Protein AF-A0A7C4TZC7-F1 (afdb_monomer_lite)

Secondary structure (DSSP, 8-state):
-HHHHHHHHHS--TTPPEEEE--SGGGGSHHHHHHHHHHHHHHTEEEEE-TTT---S---SEEEEEE--SSSSTT-----HHHHHHHHHHHHHHHHTTPEEEEEE-STTHHHHHHHHHHHHHHSSPPPSSSSSBTHHHHHHHHTS-SSEEHHHHHHHHTTSEEE-TTS-EEEHHHHHHHS-SSEE-SHHHHHHHHHHHHT--

Sequence (202 aa):
LGEAEKFFANINREDLTLVWETRGPEWEKPQVMEKLRQVLSRLNVVQVTDPFRILPAYTSRIVYFRLHGLGKELYYYQYTDEELRRLGEIAKSFEAEGKTVYVLFNNLSMFEDGLRFIQYLSSGKFPKITGAAGLEPVKSVIAKTRYPAPKSMLIKKVGWRLVEIEDGRQVRLAELLAELPSKTYKNAEELLNALKNAKKLD

Foldseek 3Di:
DVVVLVVLVPDDQPPDAAEDEDDDVVCVDPVNLCVCLVSCVVSRHWYEEAVVRPDTSDDDLEHEYEAQAPDPDTQLADDDPVRLVVVVVVCVVVVVVNHHYHYAYPHPCRVLNVVQSVCCVVPVDGDQSDVDAFCVNCLVVLQPDDDQAWLVRCCVRQQNDWHQAPVRDIDGNNVLSVQFDGDGDGGSVSVSVRSCVRRVGD

pLDDT: mean 92.04, std 8.97, range [51.66, 98.69]

Structure (mmCIF, N/CA/C/O backbone):
data_AF-A0A7C4TZC7-F1
#
_entry.id   AF-A0A7C4TZC7-F1
#
loop_
_atom_site.group_PDB
_atom_site.id
_atom_site.type_symbol
_atom_site.label_atom_id
_atom_site.label_alt_id
_atom_site.label_comp_id
_atom_site.label_asym_id
_atom_site.label_entity_id
_atom_site.label_seq_id
_atom_site.pdbx_PDB_ins_code
_atom_site.Cartn_x
_atom_site.Cartn_y
_atom_site.Cartn_z
_atom_site.occupancy
_atom_site.B_iso_or_equiv
_atom_site.auth_seq_id
_atom_site.auth_comp_id
_atom_site.auth_asym_id
_atom_site.auth_atom_id
_atom_site.pdbx_PDB_model_num
ATOM 1 N N . LEU A 1 1 ? -23.023 13.183 4.824 1.00 87.81 1 LEU A N 1
ATOM 2 C CA . LEU A 1 1 ? -23.036 12.638 6.204 1.00 87.81 1 LEU A CA 1
ATOM 3 C C . LEU A 1 1 ? -24.440 12.262 6.674 1.00 87.81 1 LEU A C 1
ATOM 5 O O . LEU A 1 1 ? -24.578 11.153 7.153 1.00 87.81 1 LEU A O 1
ATOM 9 N N . GLY A 1 2 ? -25.464 13.113 6.500 1.00 92.75 2 GLY A N 1
ATOM 10 C CA . GLY A 1 2 ? -26.815 12.852 7.033 1.00 92.75 2 GLY A CA 1
ATOM 11 C C . GLY A 1 2 ? -27.415 11.485 6.677 1.00 92.75 2 GLY A C 1
ATOM 12 O O . GLY A 1 2 ? -27.884 10.788 7.565 1.00 92.75 2 GLY A O 1
ATOM 13 N N . GLU A 1 3 ? -27.333 11.052 5.417 1.00 95.69 3 GLU A N 1
ATOM 14 C CA . GLU A 1 3 ? -27.851 9.729 5.021 1.00 95.69 3 GLU A CA 1
ATOM 15 C C . GLU A 1 3 ? -27.052 8.562 5.623 1.00 95.69 3 GLU A C 1
ATOM 17 O O . GLU A 1 3 ? -27.638 7.595 6.097 1.00 95.69 3 GLU A O 1
ATOM 22 N N . ALA A 1 4 ? -25.720 8.674 5.689 1.00 95.31 4 ALA A N 1
ATOM 23 C CA . ALA A 1 4 ? -24.876 7.662 6.328 1.00 95.31 4 ALA A CA 1
ATOM 24 C C . ALA A 1 4 ? -25.151 7.568 7.838 1.00 95.31 4 ALA A C 1
ATOM 26 O O . ALA A 1 4 ? -25.235 6.478 8.389 1.00 95.31 4 ALA A O 1
ATOM 27 N N . GLU A 1 5 ? -25.342 8.709 8.501 1.00 96.50 5 GLU A N 1
ATOM 28 C CA . GLU A 1 5 ? -25.700 8.770 9.918 1.00 96.50 5 GLU A CA 1
ATOM 29 C C . GLU A 1 5 ? -27.050 8.096 10.190 1.00 96.50 5 GLU A C 1
ATOM 31 O O . GLU A 1 5 ? -27.136 7.250 11.077 1.00 96.50 5 GLU A O 1
ATOM 36 N N . LYS A 1 6 ? -28.082 8.414 9.395 1.00 97.56 6 LYS A N 1
ATOM 37 C CA . LYS A 1 6 ? -29.388 7.745 9.481 1.00 97.56 6 LYS A CA 1
ATOM 38 C C . LYS A 1 6 ? -29.253 6.241 9.264 1.00 97.56 6 LYS A C 1
ATOM 40 O O . LYS A 1 6 ? -29.851 5.475 10.008 1.00 97.56 6 LYS A O 1
ATOM 45 N N . PHE A 1 7 ? -28.474 5.813 8.274 1.00 97.38 7 PHE A N 1
ATOM 46 C CA . PHE A 1 7 ? -28.241 4.396 8.015 1.00 97.38 7 PHE A CA 1
ATOM 47 C C . PHE A 1 7 ? -27.613 3.705 9.234 1.00 97.38 7 PHE A C 1
ATOM 49 O O . PHE A 1 7 ? -28.211 2.791 9.794 1.00 97.38 7 PHE A O 1
ATOM 56 N N . PHE A 1 8 ? -26.464 4.189 9.710 1.00 96.94 8 PHE A N 1
ATOM 57 C CA . PHE A 1 8 ? -25.744 3.572 10.828 1.00 96.94 8 PHE A CA 1
ATOM 58 C C . PHE A 1 8 ? -26.513 3.611 12.154 1.00 96.94 8 PHE A C 1
ATOM 60 O O . PHE A 1 8 ? -26.310 2.735 12.990 1.00 96.94 8 PHE A O 1
ATOM 67 N N . ALA A 1 9 ? -27.396 4.593 12.349 1.00 95.56 9 ALA A N 1
ATOM 68 C CA . ALA A 1 9 ? -28.245 4.674 13.534 1.00 95.56 9 ALA A CA 1
ATOM 69 C C . ALA A 1 9 ? -29.399 3.655 13.541 1.00 95.56 9 ALA A C 1
ATOM 71 O O . ALA A 1 9 ? -29.884 3.319 14.616 1.00 95.56 9 ALA A O 1
ATOM 72 N N . ASN A 1 10 ? -29.849 3.187 12.371 1.00 96.50 10 ASN A N 1
ATOM 73 C CA . ASN A 1 10 ? -31.065 2.373 12.247 1.00 96.50 10 ASN A CA 1
ATOM 74 C C . ASN A 1 10 ? -30.811 0.903 11.894 1.00 96.50 10 ASN A C 1
ATOM 76 O O . ASN A 1 10 ? -31.727 0.090 11.998 1.00 96.50 10 ASN A O 1
ATOM 80 N N . ILE A 1 11 ? -29.606 0.539 11.451 1.00 96.44 11 ILE A N 1
ATOM 81 C CA . ILE A 1 11 ? -29.309 -0.861 11.135 1.00 96.44 11 ILE A CA 1
ATOM 82 C C . ILE A 1 11 ? -29.19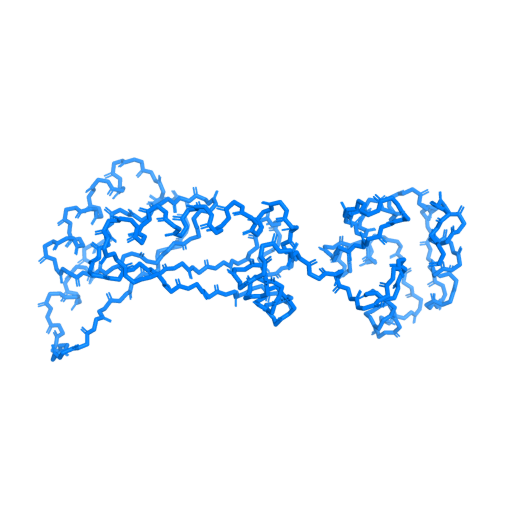0 -1.711 12.404 1.00 96.44 11 ILE A C 1
ATOM 84 O O . ILE A 1 11 ? -28.525 -1.328 13.367 1.00 96.44 11 ILE A O 1
ATOM 88 N N . ASN A 1 12 ? -29.777 -2.911 12.378 1.00 93.81 12 ASN A N 1
ATOM 89 C CA . ASN A 1 12 ? -29.433 -3.943 13.348 1.00 93.81 12 ASN A CA 1
ATOM 90 C C . ASN A 1 12 ? -28.050 -4.494 12.988 1.00 93.81 12 ASN A C 1
ATOM 92 O O . ASN A 1 12 ? -27.881 -5.110 11.936 1.00 93.81 12 ASN A O 1
ATOM 96 N N . ARG A 1 13 ? -27.063 -4.228 13.842 1.00 91.56 13 ARG A N 1
ATOM 97 C CA . ARG A 1 13 ? -25.680 -4.677 13.647 1.00 91.56 13 ARG A CA 1
ATOM 98 C C . ARG A 1 13 ? -25.277 -5.838 14.548 1.00 91.56 13 ARG A C 1
ATOM 100 O O . ARG A 1 13 ? -24.152 -6.297 14.405 1.00 91.56 13 ARG A O 1
ATOM 107 N N . GLU A 1 14 ? -26.156 -6.278 15.451 1.00 92.00 14 GLU A N 1
ATOM 108 C CA . GLU A 1 14 ? -25.851 -7.313 16.450 1.00 92.00 14 GLU A CA 1
ATOM 109 C C . GLU A 1 14 ? -24.467 -7.058 17.089 1.00 92.00 14 GLU A C 1
ATOM 111 O O . GLU A 1 14 ? -24.210 -5.946 17.560 1.00 92.00 14 GLU A O 1
ATOM 116 N N . ASP A 1 15 ? -23.560 -8.035 17.022 1.00 90.69 15 ASP A N 1
ATOM 117 C CA . ASP A 1 15 ? -22.192 -7.946 17.546 1.00 90.69 15 ASP A CA 1
ATOM 118 C C . ASP A 1 15 ? -21.144 -7.541 16.486 1.00 90.69 15 ASP A C 1
ATOM 120 O O . ASP A 1 15 ? -19.933 -7.587 16.727 1.00 90.69 15 ASP A O 1
ATOM 124 N N . LEU A 1 16 ? -21.576 -7.127 15.290 1.00 94.31 16 LEU A N 1
ATOM 125 C CA . LEU A 1 16 ? -20.673 -6.724 14.215 1.00 94.31 16 LEU A CA 1
ATOM 126 C C . LEU A 1 16 ? -20.036 -5.360 14.502 1.00 94.31 16 LEU A C 1
ATOM 128 O O . LEU A 1 16 ? -20.700 -4.359 14.787 1.00 94.31 16 LEU A O 1
ATOM 132 N N . THR A 1 17 ? -18.717 -5.289 14.310 1.00 94.88 17 THR A N 1
ATOM 133 C CA . THR A 1 17 ? -18.013 -4.005 14.254 1.00 94.88 17 THR A CA 1
ATOM 134 C C . THR A 1 17 ? -18.179 -3.390 12.872 1.00 94.88 17 THR A C 1
ATOM 136 O O . THR A 1 17 ? -17.766 -3.961 11.865 1.00 94.88 17 THR A O 1
ATOM 139 N N . LEU A 1 18 ? -18.762 -2.195 12.829 1.00 97.00 18 LEU A N 1
ATOM 140 C CA . LEU A 1 18 ? -18.957 -1.455 11.590 1.00 97.00 18 LEU A CA 1
ATOM 141 C C . LEU A 1 18 ? -17.726 -0.614 11.273 1.00 97.00 18 LEU A C 1
ATOM 143 O O . LEU A 1 18 ? -17.206 0.101 12.132 1.00 97.00 18 LEU A O 1
ATOM 147 N N . VAL A 1 19 ? -17.307 -0.671 10.014 1.00 97.31 19 VAL A N 1
ATOM 148 C CA . VAL A 1 19 ? -16.225 0.138 9.457 1.00 97.31 19 VAL A CA 1
ATOM 149 C C . VAL A 1 19 ? -16.762 0.912 8.249 1.00 97.31 19 VAL A C 1
ATOM 151 O O . VAL A 1 19 ? -17.585 0.388 7.497 1.00 97.31 19 VAL A O 1
ATOM 154 N N . TRP A 1 20 ? -16.323 2.153 8.042 1.00 97.94 20 TRP A N 1
ATOM 155 C CA . TRP A 1 20 ? -16.759 2.970 6.907 1.00 97.94 20 TRP A CA 1
ATOM 156 C C . TRP A 1 20 ? -15.608 3.740 6.263 1.00 97.94 20 TRP A C 1
ATOM 158 O O . TRP A 1 20 ? -14.897 4.492 6.927 1.00 97.94 20 TRP A O 1
ATOM 168 N N . GLU A 1 21 ? -15.447 3.568 4.951 1.00 97.38 21 GLU A N 1
ATOM 169 C CA . GLU A 1 21 ? -14.468 4.289 4.139 1.00 97.38 21 GLU A CA 1
ATOM 170 C C . GLU A 1 21 ? -15.138 5.454 3.400 1.00 97.38 21 GLU A C 1
ATOM 172 O O . GLU A 1 21 ? -16.012 5.249 2.554 1.00 97.38 21 GLU A O 1
ATOM 177 N N . THR A 1 22 ? -14.710 6.683 3.687 1.00 95.19 22 THR A N 1
ATOM 178 C CA . THR A 1 22 ? -15.120 7.875 2.934 1.00 95.19 22 THR A CA 1
ATOM 179 C C . THR A 1 22 ? -14.179 8.120 1.749 1.00 95.19 22 THR A C 1
ATOM 181 O O . THR A 1 22 ? -12.996 7.783 1.791 1.00 95.19 22 THR A O 1
ATOM 184 N N . ARG A 1 23 ? -14.693 8.691 0.649 1.00 91.25 23 ARG A N 1
ATOM 185 C CA . ARG A 1 23 ? -13.921 8.933 -0.584 1.00 91.25 23 ARG A CA 1
ATOM 186 C C . ARG A 1 23 ? -14.088 10.360 -1.085 1.00 91.25 23 ARG A C 1
ATOM 188 O O . ARG A 1 23 ? -15.211 10.822 -1.273 1.00 91.25 23 ARG A O 1
ATOM 195 N N . GLY A 1 24 ? -12.962 11.012 -1.366 1.00 90.44 24 GLY A N 1
ATOM 196 C CA . GLY A 1 24 ? -12.891 12.348 -1.959 1.00 90.44 24 GLY A CA 1
ATOM 197 C C . GLY A 1 24 ? -12.412 13.426 -0.976 1.00 90.44 24 GLY A C 1
ATOM 198 O O . GLY A 1 24 ? -12.622 13.292 0.230 1.00 90.44 24 GLY A O 1
ATOM 199 N N . PRO A 1 25 ? -11.799 14.511 -1.487 1.00 91.81 25 PRO A N 1
ATOM 200 C CA . PRO A 1 25 ? -11.111 15.523 -0.674 1.00 91.81 25 PRO A CA 1
ATOM 201 C C . PRO A 1 25 ? -12.044 16.294 0.268 1.00 91.81 25 PRO A C 1
ATOM 203 O O . PRO A 1 25 ? -11.615 16.792 1.303 1.00 91.81 25 PRO A O 1
ATOM 206 N N . GLU A 1 26 ? -13.340 16.358 -0.045 1.00 94.94 26 GLU A N 1
ATOM 207 C CA . GLU A 1 26 ? -14.344 16.994 0.812 1.00 94.94 26 GLU A CA 1
ATOM 208 C C . GLU A 1 26 ? -14.435 16.351 2.203 1.00 94.94 26 GLU A C 1
ATOM 210 O O . GLU A 1 26 ? -14.715 17.043 3.179 1.00 94.94 26 GLU A O 1
ATOM 215 N N . TRP A 1 27 ? -14.151 15.051 2.313 1.00 95.00 27 TRP A N 1
ATOM 216 C CA . TRP A 1 27 ? -14.160 14.334 3.590 1.00 95.00 27 TRP A CA 1
ATOM 217 C C . TRP A 1 27 ? -12.906 14.566 4.431 1.00 95.00 27 TRP A C 1
ATOM 219 O O . TRP A 1 27 ? -12.938 14.318 5.631 1.00 95.00 27 TRP A O 1
ATOM 229 N N . GLU A 1 28 ? -11.828 15.049 3.815 1.00 93.94 28 GLU A N 1
ATOM 230 C CA . GLU A 1 28 ? -10.533 15.292 4.459 1.00 93.94 28 GLU A CA 1
ATOM 231 C C . GLU A 1 28 ? -10.448 16.716 5.047 1.00 93.94 28 GLU A C 1
ATOM 233 O O . GLU A 1 28 ? -9.494 17.055 5.746 1.00 93.94 28 GLU A O 1
ATOM 238 N N . LYS A 1 29 ? -11.462 17.564 4.805 1.00 95.88 29 LYS A N 1
ATOM 239 C CA . LYS A 1 29 ? -11.525 18.928 5.345 1.00 95.88 29 LYS A CA 1
ATOM 240 C C . LYS A 1 29 ? -11.610 18.909 6.882 1.00 95.88 29 LYS A C 1
ATOM 242 O O . LYS A 1 29 ? -12.446 18.175 7.415 1.00 95.88 29 LYS A O 1
ATOM 247 N N . PRO A 1 30 ? -10.858 19.761 7.609 1.00 95.69 30 PRO A N 1
ATOM 248 C CA . PRO A 1 30 ? -10.815 19.738 9.077 1.00 95.69 30 PRO A CA 1
ATOM 249 C C . PRO A 1 30 ? -12.190 19.796 9.758 1.00 95.69 30 PRO A C 1
ATOM 251 O O . PRO A 1 30 ? -12.481 19.001 10.649 1.00 95.69 30 PRO A O 1
ATOM 254 N N . GLN A 1 31 ? -13.080 20.673 9.288 1.00 96.31 31 GLN A N 1
ATOM 255 C CA . GLN A 1 31 ? -14.441 20.804 9.814 1.00 96.31 31 GLN A CA 1
ATOM 256 C C . GLN A 1 31 ? -15.308 19.559 9.569 1.00 96.31 31 GLN A C 1
ATOM 258 O O . GLN A 1 31 ? -16.194 19.244 10.363 1.00 96.31 31 GLN A O 1
ATOM 263 N N . VAL A 1 32 ? -15.057 18.833 8.475 1.00 96.12 32 VAL A N 1
ATOM 264 C CA . VAL A 1 32 ? -15.757 17.580 8.171 1.00 96.12 32 VAL A CA 1
ATOM 265 C C . VAL A 1 32 ? -15.200 16.451 9.029 1.00 96.12 32 VAL A C 1
ATOM 267 O O . VAL A 1 32 ? -15.985 15.675 9.566 1.00 96.12 32 VAL A O 1
ATOM 270 N N . MET A 1 33 ? -13.882 16.404 9.236 1.00 96.50 33 MET A N 1
ATOM 271 C CA . MET A 1 33 ? -13.228 15.441 10.127 1.00 96.50 33 MET A CA 1
ATOM 272 C C . MET A 1 33 ? -13.682 15.584 11.583 1.00 96.50 33 MET A C 1
ATOM 274 O O . MET A 1 33 ? -13.916 14.577 12.246 1.00 96.50 33 MET A O 1
ATOM 278 N N . GLU A 1 34 ? -13.886 16.811 12.066 1.00 97.19 34 GLU A N 1
ATOM 279 C CA . GLU A 1 34 ? -14.460 17.051 13.394 1.00 97.19 34 GLU A CA 1
ATOM 280 C C . GLU A 1 34 ? -15.883 16.485 13.498 1.00 97.19 34 GLU A C 1
ATOM 282 O O . GLU A 1 34 ? -16.211 15.732 14.416 1.00 97.19 34 GLU A O 1
ATOM 287 N N . LYS A 1 35 ? -16.720 16.766 12.494 1.00 97.19 35 LYS A N 1
ATOM 288 C CA . LYS A 1 35 ? -18.087 16.239 12.450 1.00 97.19 35 LYS A CA 1
ATOM 289 C C . LYS A 1 35 ? -18.112 14.711 12.339 1.00 97.19 35 LYS A C 1
ATOM 291 O O . LYS A 1 35 ? -18.941 14.066 12.978 1.00 97.19 35 LYS A O 1
ATOM 296 N N . LEU A 1 36 ? -17.202 14.127 11.555 1.00 97.75 36 LEU A N 1
ATOM 297 C CA . LEU A 1 36 ? -17.018 12.679 11.471 1.00 97.75 36 LEU A CA 1
ATOM 298 C C . LEU A 1 36 ? -16.639 12.105 12.834 1.00 97.75 36 LEU A C 1
ATOM 300 O O . LEU A 1 36 ? -17.287 11.159 13.264 1.00 97.75 36 LEU A O 1
ATOM 304 N N . ARG A 1 37 ? -15.673 12.692 13.550 1.00 98.06 37 ARG A N 1
ATOM 305 C CA . ARG A 1 37 ? -15.290 12.233 14.895 1.00 98.06 37 ARG A CA 1
ATOM 306 C C . ARG A 1 37 ? -16.500 12.171 15.823 1.00 98.06 37 ARG A C 1
ATOM 308 O O . ARG A 1 37 ? -16.714 11.151 16.472 1.00 98.06 37 ARG A O 1
ATOM 315 N N . GLN A 1 38 ? -17.317 13.222 15.852 1.00 97.94 38 GLN A N 1
ATOM 316 C CA . GLN A 1 38 ? -18.504 13.295 16.713 1.00 97.94 38 GLN A CA 1
ATOM 317 C C . GLN A 1 38 ? -19.565 12.245 16.350 1.00 97.94 38 GLN A C 1
ATOM 319 O O . GLN A 1 38 ? -20.068 11.536 17.220 1.00 97.94 38 GLN A O 1
ATOM 324 N N . VAL A 1 39 ? -19.903 12.116 15.064 1.00 97.88 39 VAL A N 1
ATOM 325 C CA . VAL A 1 39 ? -20.941 11.176 14.609 1.00 97.88 39 VAL A CA 1
ATOM 326 C C . VAL A 1 39 ? -20.476 9.724 14.726 1.00 97.88 39 VAL A C 1
ATOM 328 O O . VAL A 1 39 ? -21.198 8.886 15.265 1.00 97.88 39 VAL A O 1
ATOM 331 N N . LEU A 1 40 ? -19.268 9.422 14.254 1.00 98.12 40 LEU A N 1
ATOM 332 C CA . LEU A 1 40 ? -18.731 8.065 14.218 1.00 98.12 40 LEU A CA 1
ATOM 333 C C . LEU A 1 40 ? -18.428 7.520 15.616 1.00 98.12 40 LEU A C 1
ATOM 335 O O . LEU A 1 40 ? -18.678 6.341 15.858 1.00 98.12 40 LEU A O 1
ATOM 339 N N . SER A 1 41 ? -17.978 8.367 16.549 1.00 97.62 41 SER A N 1
ATOM 340 C CA . SER A 1 41 ? -17.790 7.959 17.948 1.00 97.62 41 SER A CA 1
ATOM 341 C C . SER A 1 41 ? -19.105 7.619 18.638 1.00 97.62 41 SER A C 1
ATOM 343 O O . SER A 1 41 ? -19.214 6.556 19.245 1.00 97.62 41 SER A O 1
ATOM 345 N N . ARG A 1 42 ? -20.134 8.462 18.481 1.00 97.31 42 ARG A N 1
ATOM 346 C CA . ARG A 1 42 ? -21.469 8.214 19.042 1.00 97.31 42 ARG A CA 1
ATOM 347 C C . ARG A 1 42 ? -22.103 6.938 18.493 1.00 97.31 42 ARG A C 1
ATOM 349 O O . ARG A 1 42 ? -22.762 6.219 19.235 1.00 97.31 42 ARG A O 1
ATOM 356 N N . LEU A 1 43 ? -21.919 6.662 17.203 1.00 96.81 43 LEU A N 1
ATOM 357 C CA . LEU A 1 43 ? -22.469 5.467 16.559 1.00 96.81 43 LEU A CA 1
ATOM 358 C C . LEU A 1 43 ? -21.554 4.238 16.691 1.00 96.81 43 LEU A C 1
ATOM 360 O O . LEU A 1 43 ? -21.964 3.129 16.347 1.00 96.81 43 LEU A O 1
ATOM 364 N N . ASN A 1 44 ? -20.338 4.402 17.222 1.00 96.69 44 ASN A N 1
ATOM 365 C CA . ASN A 1 44 ? -19.293 3.379 17.263 1.00 96.69 44 ASN A CA 1
ATOM 366 C C . ASN A 1 44 ? -19.065 2.742 15.874 1.00 96.69 44 ASN A C 1
ATOM 368 O O . ASN A 1 44 ? -19.243 1.537 15.689 1.00 96.69 44 ASN A O 1
ATOM 372 N N . VAL A 1 45 ? -18.745 3.574 14.879 1.00 98.06 45 VAL A N 1
ATOM 373 C CA . VAL A 1 45 ? -18.433 3.167 13.497 1.00 98.06 45 VAL A CA 1
ATOM 374 C C . VAL A 1 45 ? -16.999 3.573 13.189 1.00 98.06 45 VAL A C 1
ATOM 376 O O . VAL A 1 45 ? -16.690 4.756 13.128 1.00 98.06 45 VAL A O 1
ATOM 379 N N . VAL A 1 46 ? -16.106 2.611 12.989 1.00 98.19 46 VAL A N 1
ATOM 380 C CA . VAL A 1 46 ? -14.679 2.882 12.759 1.00 98.19 46 VAL A CA 1
ATOM 381 C C . VAL A 1 46 ? -14.475 3.510 11.384 1.00 98.19 46 VAL A C 1
ATOM 383 O O . VAL A 1 46 ? -14.979 2.998 10.384 1.00 98.19 46 VAL A O 1
ATOM 386 N N . GLN A 1 47 ? -13.713 4.601 11.302 1.00 98.31 47 GLN A N 1
ATOM 387 C CA . GLN A 1 47 ? -13.348 5.154 10.000 1.00 98.31 47 GLN A CA 1
ATOM 388 C C . GLN A 1 47 ? -12.211 4.335 9.385 1.00 98.31 47 GLN A C 1
ATOM 390 O O . GLN A 1 47 ? -11.158 4.165 9.995 1.00 98.31 47 GLN A O 1
ATOM 395 N N . VAL A 1 48 ? -12.418 3.870 8.158 1.00 98.31 48 VAL A N 1
ATOM 396 C CA . VAL A 1 48 ? -11.376 3.261 7.331 1.00 98.31 48 VAL A CA 1
ATOM 397 C C . VAL A 1 48 ? -10.639 4.372 6.597 1.00 98.31 48 VAL A C 1
ATOM 399 O O . VAL A 1 48 ? -11.272 5.165 5.896 1.00 98.31 48 VAL A O 1
ATOM 402 N N . THR A 1 49 ? -9.316 4.425 6.729 1.00 97.06 49 THR A N 1
ATOM 403 C CA . THR A 1 49 ? -8.486 5.415 6.028 1.00 97.06 49 THR A CA 1
ATOM 404 C C . THR A 1 49 ? -7.220 4.798 5.440 1.00 97.06 49 THR A C 1
ATOM 406 O O . THR A 1 49 ? -6.810 3.695 5.806 1.00 97.06 49 THR A O 1
ATOM 409 N N . ASP A 1 50 ? -6.592 5.526 4.517 1.00 96.25 50 ASP A N 1
ATOM 410 C CA . ASP A 1 50 ? -5.182 5.329 4.190 1.00 96.25 50 ASP A CA 1
ATOM 411 C C . ASP A 1 50 ? -4.352 6.208 5.150 1.00 96.25 50 ASP A C 1
ATOM 413 O O . ASP A 1 50 ? -4.454 7.441 5.072 1.00 96.25 50 ASP A O 1
ATOM 417 N N . PRO A 1 51 ? -3.552 5.620 6.060 1.00 96.69 51 PRO A N 1
ATOM 418 C CA . PRO A 1 51 ? -2.859 6.366 7.110 1.00 96.69 51 PRO A CA 1
ATOM 419 C C . PRO A 1 51 ? -1.758 7.292 6.581 1.00 96.69 51 PRO A C 1
ATOM 421 O O . PRO A 1 51 ? -1.331 8.198 7.295 1.00 96.69 51 PRO A O 1
ATOM 424 N N . PHE A 1 52 ? -1.307 7.113 5.336 1.00 95.62 52 PHE A N 1
ATOM 425 C CA . PHE A 1 52 ? -0.370 8.043 4.704 1.00 95.62 52 PHE A CA 1
ATOM 426 C C . PHE A 1 52 ? -1.041 9.327 4.223 1.00 95.62 52 PHE A C 1
ATOM 428 O O . PHE A 1 52 ? -0.359 10.325 3.995 1.00 95.62 52 PHE A O 1
ATOM 435 N N . ARG A 1 53 ? -2.366 9.299 4.050 1.00 92.62 53 ARG A N 1
ATOM 436 C CA . ARG A 1 53 ? -3.157 10.453 3.622 1.00 92.62 53 ARG A CA 1
ATOM 437 C C . ARG A 1 53 ? -3.787 11.158 4.809 1.00 92.62 53 ARG A C 1
ATOM 439 O O . ARG A 1 53 ? -3.664 12.372 4.931 1.00 92.62 53 ARG A O 1
ATOM 446 N N . ILE A 1 54 ? -4.468 10.399 5.667 1.00 95.12 54 ILE A N 1
ATOM 447 C CA . ILE A 1 54 ? -5.164 10.941 6.830 1.00 95.12 54 ILE A CA 1
ATOM 448 C C . ILE A 1 54 ? -5.369 9.866 7.901 1.00 95.12 54 ILE A C 1
ATOM 450 O O . ILE A 1 54 ? -5.730 8.721 7.613 1.00 95.12 54 ILE A O 1
ATOM 454 N N . LEU A 1 55 ? -5.163 10.242 9.162 1.00 96.62 55 LEU A N 1
ATOM 455 C CA . LEU A 1 55 ? -5.501 9.383 10.294 1.00 96.62 55 LEU A CA 1
ATOM 456 C C . LEU A 1 55 ? -7.025 9.340 10.507 1.00 96.62 55 LEU A C 1
ATOM 458 O O . LEU A 1 55 ? -7.717 10.319 10.213 1.00 96.62 55 LEU A O 1
ATOM 462 N N . PRO A 1 56 ? -7.568 8.223 11.018 1.00 97.38 56 PRO A N 1
ATOM 463 C CA . PRO A 1 56 ? -9.003 8.079 11.232 1.00 97.38 56 PRO A CA 1
ATOM 464 C C . PRO A 1 56 ? -9.526 9.093 12.259 1.00 97.38 56 PRO A C 1
ATOM 466 O O . PRO A 1 56 ? -8.946 9.275 13.328 1.00 97.38 56 PRO A O 1
ATOM 469 N N . ALA A 1 57 ? -10.666 9.719 11.962 1.00 97.38 57 ALA A N 1
ATOM 470 C CA . ALA A 1 57 ? -11.370 10.624 12.869 1.00 97.38 57 ALA A CA 1
ATOM 471 C C . ALA A 1 57 ? -11.833 9.904 14.139 1.00 97.38 57 ALA A C 1
ATOM 473 O O . ALA A 1 57 ? -11.845 10.501 15.214 1.00 97.38 57 ALA A O 1
ATOM 474 N N . TYR A 1 58 ? -12.218 8.632 14.003 1.00 98.00 58 TYR A N 1
ATOM 475 C CA . TYR A 1 58 ? -12.626 7.767 15.100 1.00 98.00 58 TYR A CA 1
ATOM 476 C C . TYR A 1 58 ? -12.175 6.321 14.866 1.00 98.00 58 TYR A C 1
ATOM 478 O O . TYR A 1 58 ? -12.269 5.788 13.758 1.00 98.00 58 TYR A O 1
ATOM 486 N N . THR A 1 59 ? -11.722 5.692 15.948 1.00 97.62 59 THR A N 1
ATOM 487 C CA . THR A 1 59 ? -11.365 4.272 16.044 1.00 97.62 59 THR A CA 1
ATOM 488 C C . THR A 1 59 ? -12.012 3.698 17.299 1.00 97.62 59 THR A C 1
ATOM 490 O O . THR A 1 59 ? -12.245 4.434 18.259 1.00 97.62 59 THR A O 1
ATOM 493 N N . SER A 1 60 ? -12.318 2.402 17.290 1.00 95.25 60 SER A N 1
ATOM 494 C CA . SER A 1 60 ? -12.869 1.698 18.451 1.00 95.25 60 SER A CA 1
ATOM 495 C C . SER A 1 60 ? -11.757 0.872 19.114 1.00 95.25 60 SER A C 1
ATOM 497 O O . SER A 1 60 ? -10.611 1.318 19.183 1.00 95.25 60 SER A O 1
ATOM 499 N N . ARG A 1 61 ? -12.059 -0.356 19.557 1.00 96.44 61 ARG A N 1
ATOM 500 C CA . ARG A 1 61 ? -11.038 -1.362 19.905 1.00 96.44 61 ARG A CA 1
ATOM 501 C C . ARG A 1 61 ? -10.197 -1.775 18.699 1.00 96.44 61 ARG A C 1
ATOM 503 O O . ARG A 1 61 ? -9.128 -2.349 18.876 1.00 96.44 61 ARG A O 1
ATOM 510 N N . ILE A 1 62 ? -10.688 -1.499 17.490 1.00 98.12 62 ILE A N 1
ATOM 511 C CA . ILE A 1 62 ? -9.979 -1.785 16.252 1.00 98.12 62 ILE A CA 1
ATOM 512 C C . ILE A 1 62 ? -9.647 -0.505 15.486 1.00 98.12 62 ILE A C 1
ATOM 514 O O . ILE A 1 62 ? -10.378 0.491 15.532 1.00 98.12 62 ILE A O 1
ATOM 518 N N . VAL A 1 63 ? -8.569 -0.585 14.716 1.00 98.56 63 VAL A N 1
ATOM 519 C CA . VAL A 1 63 ? -8.197 0.364 13.667 1.00 98.56 63 VAL A CA 1
ATOM 520 C C . VAL A 1 63 ? -8.179 -0.394 12.350 1.00 98.56 63 VAL A C 1
ATOM 522 O O . VAL A 1 63 ? -7.702 -1.524 12.308 1.00 98.56 63 VAL A O 1
ATOM 525 N N . TYR A 1 64 ? -8.702 0.202 11.281 1.00 98.69 64 TYR A N 1
ATOM 526 C CA . TYR A 1 64 ? -8.729 -0.438 9.969 1.00 98.69 64 TYR A CA 1
ATOM 527 C C . TYR A 1 64 ? -8.110 0.489 8.926 1.00 98.69 64 TYR A C 1
ATOM 529 O O . TYR A 1 64 ? -8.706 1.492 8.534 1.00 98.69 64 TYR A O 1
ATOM 537 N N . PHE A 1 65 ? -6.927 0.126 8.442 1.00 98.62 65 PHE A N 1
ATOM 538 C CA . PHE A 1 65 ? -6.251 0.811 7.349 1.00 98.62 65 PHE A CA 1
ATOM 539 C C . PHE A 1 65 ? -6.491 0.113 6.021 1.00 98.62 65 PHE A C 1
ATOM 541 O O . PHE A 1 65 ? -6.441 -1.115 5.925 1.00 98.62 65 PHE A O 1
ATOM 548 N N . ARG A 1 66 ? -6.722 0.909 4.977 1.00 98.00 66 ARG A N 1
ATOM 549 C CA . ARG A 1 66 ? -6.931 0.416 3.618 1.00 98.00 66 ARG A CA 1
ATOM 550 C C . ARG A 1 66 ? -6.087 1.220 2.637 1.00 98.00 66 ARG A C 1
ATOM 552 O O . ARG A 1 66 ? -6.350 2.393 2.389 1.00 98.00 66 ARG A O 1
ATOM 559 N N . LEU A 1 67 ? -5.061 0.570 2.103 1.00 97.81 67 LEU A N 1
ATOM 560 C CA . LEU A 1 67 ? -3.990 1.187 1.3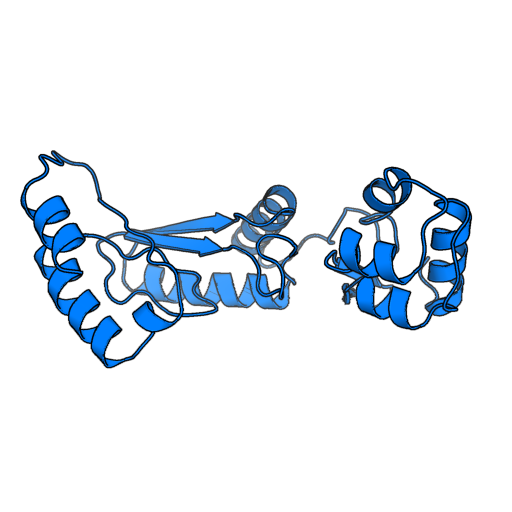32 1.00 97.81 67 LEU A CA 1
ATOM 561 C C . LEU A 1 67 ? -4.229 1.006 -0.163 1.00 97.81 67 LEU A C 1
ATOM 563 O O . LEU A 1 67 ? -4.273 -0.120 -0.650 1.00 97.81 67 LEU A O 1
ATOM 567 N N . HIS A 1 68 ? -4.369 2.102 -0.906 1.00 95.81 68 HIS A N 1
ATOM 568 C CA . HIS A 1 68 ? -4.678 2.053 -2.349 1.00 95.81 68 HIS A CA 1
ATOM 569 C C . HIS A 1 68 ? -3.501 2.468 -3.234 1.00 95.81 68 HIS A C 1
ATOM 571 O O . HIS A 1 68 ? -3.642 2.515 -4.456 1.00 95.81 68 HIS A O 1
ATOM 577 N N . GLY A 1 69 ? -2.349 2.762 -2.632 1.00 95.06 69 GLY A N 1
ATOM 578 C CA . GLY A 1 69 ? -1.197 3.362 -3.293 1.00 95.06 69 GLY A CA 1
ATOM 579 C C . GLY A 1 69 ? -1.155 4.886 -3.172 1.00 95.06 69 GLY A C 1
ATOM 580 O O . GLY A 1 69 ? -2.182 5.544 -3.017 1.00 95.06 69 GLY A O 1
ATOM 581 N N . LEU A 1 70 ? 0.054 5.444 -3.280 1.00 93.25 70 LEU A N 1
ATOM 582 C CA . LEU A 1 70 ? 0.322 6.892 -3.209 1.00 93.25 70 LEU A CA 1
ATOM 583 C C . LEU A 1 70 ? 0.581 7.514 -4.593 1.00 93.25 70 LEU A C 1
ATOM 585 O O . LEU A 1 70 ? 1.003 8.663 -4.711 1.00 93.25 70 LEU A O 1
ATOM 589 N N . GLY A 1 71 ? 0.355 6.737 -5.655 1.00 88.38 71 GLY A N 1
ATOM 590 C CA . GLY A 1 71 ? 0.514 7.169 -7.037 1.00 88.38 71 GLY A CA 1
ATOM 591 C C . GLY A 1 71 ? -0.634 8.058 -7.519 1.00 88.38 71 GLY A C 1
ATOM 592 O O . GLY A 1 71 ? -1.676 8.182 -6.881 1.00 88.38 71 GLY A O 1
ATOM 593 N N . LYS A 1 72 ? -0.454 8.653 -8.705 1.00 85.06 72 LYS A N 1
ATOM 594 C CA . LYS A 1 72 ? -1.511 9.434 -9.373 1.00 85.06 72 LYS A CA 1
ATOM 595 C C . LYS A 1 72 ? -2.708 8.571 -9.777 1.00 85.06 72 LYS A C 1
ATOM 597 O O . LYS A 1 72 ? -3.839 9.044 -9.757 1.00 85.06 72 LYS A O 1
ATOM 602 N N . GLU A 1 73 ? -2.443 7.335 -10.191 1.00 88.38 73 GLU A N 1
ATOM 603 C CA . GLU A 1 73 ? -3.460 6.370 -10.597 1.00 88.38 73 GLU A CA 1
ATOM 604 C C . GLU A 1 73 ? -3.720 5.402 -9.441 1.00 88.38 73 GLU A C 1
ATOM 606 O O . GLU A 1 73 ? -2.789 4.818 -8.882 1.00 88.38 73 GLU A O 1
ATOM 611 N N . LEU A 1 74 ? -4.993 5.264 -9.065 1.00 89.00 74 LEU A N 1
ATOM 612 C CA . LEU A 1 74 ? -5.419 4.419 -7.954 1.00 89.00 74 LEU A CA 1
ATOM 613 C C . LEU A 1 74 ? -4.987 2.969 -8.211 1.00 89.00 74 LEU A C 1
ATOM 615 O O . LEU A 1 74 ? -5.144 2.472 -9.320 1.00 89.00 74 LEU A O 1
ATOM 619 N N . TYR A 1 75 ? -4.463 2.289 -7.193 1.00 93.31 75 TYR A N 1
ATOM 620 C CA . TYR A 1 75 ? -3.970 0.904 -7.227 1.00 93.31 75 TYR A CA 1
ATOM 621 C C . TYR A 1 75 ? -2.637 0.668 -7.947 1.00 93.31 75 TYR A C 1
ATOM 623 O O . TYR A 1 75 ? -1.953 -0.301 -7.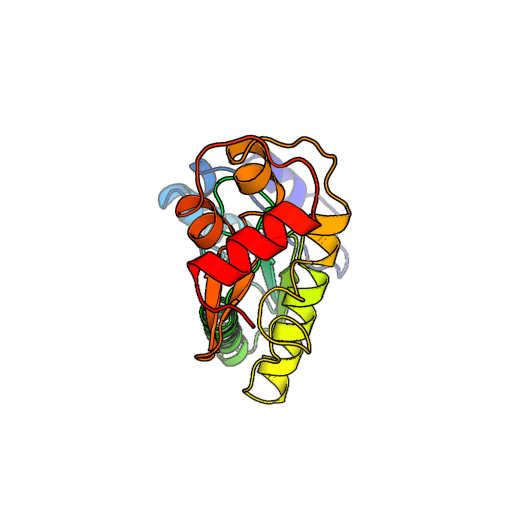616 1.00 93.31 75 TYR A O 1
ATOM 631 N N . TYR A 1 76 ? -2.218 1.529 -8.876 1.00 94.38 76 TYR A N 1
ATOM 632 C CA . TYR A 1 76 ? -0.947 1.396 -9.601 1.00 94.38 76 TYR A CA 1
ATOM 633 C C . TYR A 1 76 ? 0.221 1.865 -8.726 1.00 94.38 76 TYR A C 1
ATOM 635 O O . TYR A 1 76 ? 0.802 2.934 -8.924 1.00 94.38 76 TYR A O 1
ATOM 643 N N . TYR A 1 77 ? 0.539 1.067 -7.708 1.00 95.62 77 TYR A N 1
ATOM 644 C CA . TYR A 1 77 ? 1.567 1.376 -6.725 1.00 95.62 77 TYR A CA 1
ATOM 645 C C . TYR A 1 77 ? 2.166 0.114 -6.107 1.00 95.62 77 TYR A C 1
ATOM 647 O O . TYR A 1 77 ? 1.516 -0.929 -6.030 1.00 95.62 77 TYR A O 1
ATOM 655 N N . GLN A 1 78 ? 3.400 0.236 -5.635 1.00 95.06 78 GLN A N 1
ATOM 656 C CA . GLN A 1 78 ? 4.091 -0.778 -4.843 1.00 95.06 78 GLN A CA 1
ATOM 657 C C . GLN A 1 78 ? 4.826 -0.068 -3.711 1.00 95.06 78 GLN A C 1
ATOM 659 O O . GLN A 1 78 ? 5.582 0.855 -3.996 1.00 95.06 78 GLN A O 1
ATOM 664 N N . TYR A 1 79 ? 4.617 -0.429 -2.456 1.00 96.31 79 TYR A N 1
ATOM 665 C CA . TYR A 1 79 ? 5.200 0.341 -1.353 1.00 96.31 79 TYR A CA 1
ATOM 666 C C . TYR A 1 79 ? 6.712 0.097 -1.209 1.00 96.31 79 TYR A C 1
ATOM 668 O O . TYR A 1 79 ? 7.194 -1.024 -1.391 1.00 96.31 79 TYR A O 1
ATOM 676 N N . THR A 1 80 ? 7.487 1.140 -0.911 1.00 95.56 80 THR A N 1
ATOM 677 C CA . THR A 1 80 ? 8.916 1.009 -0.576 1.00 95.56 80 THR A CA 1
ATOM 678 C C . THR A 1 80 ? 9.086 0.434 0.831 1.00 95.56 80 THR A C 1
ATOM 680 O O . THR A 1 80 ? 8.167 0.464 1.646 1.00 95.56 80 THR A O 1
ATOM 683 N N . ASP A 1 81 ? 10.271 -0.084 1.143 1.00 96.00 81 ASP A N 1
ATOM 684 C CA . ASP A 1 81 ? 10.635 -0.533 2.492 1.00 96.00 81 ASP A CA 1
ATOM 685 C C . ASP A 1 81 ? 10.503 0.601 3.513 1.00 96.00 81 ASP A C 1
ATOM 687 O O . ASP A 1 81 ? 10.089 0.386 4.648 1.00 96.00 81 ASP A O 1
ATOM 691 N N . GLU A 1 82 ? 10.840 1.827 3.116 1.00 96.44 82 GLU A N 1
ATOM 692 C CA . GLU A 1 82 ? 10.693 3.006 3.967 1.00 96.44 82 GLU A CA 1
ATOM 693 C C . GLU A 1 82 ? 9.223 3.318 4.261 1.00 96.44 82 GLU A C 1
ATOM 695 O O . GLU A 1 82 ? 8.854 3.530 5.417 1.00 96.44 82 GLU A O 1
ATOM 700 N N . GLU A 1 83 ? 8.366 3.276 3.240 1.00 97.94 83 GLU A N 1
ATOM 701 C CA . GLU A 1 83 ? 6.926 3.465 3.412 1.00 97.94 83 GLU A CA 1
ATOM 702 C C . GLU A 1 83 ? 6.337 2.361 4.298 1.00 97.94 83 GLU A C 1
ATOM 704 O O . GLU A 1 83 ? 5.631 2.656 5.261 1.00 97.94 83 GLU A O 1
ATOM 709 N N . LEU A 1 84 ? 6.669 1.094 4.038 1.00 98.06 84 LEU A N 1
ATOM 710 C CA . LEU A 1 84 ? 6.205 -0.034 4.850 1.00 98.06 84 LEU A CA 1
ATOM 711 C C . LEU A 1 84 ? 6.706 0.045 6.300 1.00 98.06 84 LEU A C 1
ATOM 713 O O . LEU A 1 84 ? 5.963 -0.290 7.222 1.00 98.06 84 LEU A O 1
ATOM 717 N N . ARG A 1 85 ? 7.932 0.529 6.531 1.00 98.31 85 ARG A N 1
ATOM 718 C CA . ARG A 1 85 ? 8.454 0.781 7.882 1.00 98.31 85 ARG A CA 1
ATOM 719 C C . ARG A 1 85 ? 7.601 1.817 8.604 1.00 98.31 85 ARG A C 1
ATOM 721 O O . ARG A 1 85 ? 7.124 1.548 9.705 1.00 98.31 85 ARG A O 1
ATOM 728 N N . ARG A 1 86 ? 7.342 2.952 7.949 1.00 98.44 86 ARG A N 1
ATOM 729 C CA . ARG A 1 86 ? 6.489 4.023 8.479 1.00 98.44 86 ARG A CA 1
ATOM 730 C C . ARG A 1 86 ? 5.064 3.538 8.754 1.00 98.44 86 ARG A C 1
ATOM 732 O O . ARG A 1 86 ? 4.480 3.909 9.767 1.00 98.44 86 ARG A O 1
ATOM 739 N N . LEU A 1 87 ? 4.503 2.679 7.900 1.00 98.69 87 LEU A N 1
ATOM 740 C CA . LEU A 1 87 ? 3.207 2.040 8.156 1.00 98.69 87 LEU A CA 1
ATOM 741 C C . LEU A 1 87 ? 3.230 1.216 9.449 1.00 98.69 87 LEU A C 1
ATOM 743 O O . LEU A 1 87 ? 2.291 1.290 10.238 1.00 98.69 87 LEU A O 1
ATOM 747 N N . GLY A 1 88 ? 4.307 0.461 9.677 1.00 98.38 88 GLY A N 1
ATOM 748 C CA . GLY A 1 88 ? 4.509 -0.309 10.903 1.00 98.38 88 GLY A CA 1
ATOM 749 C C . GLY A 1 88 ? 4.624 0.575 12.145 1.00 98.38 88 GLY A C 1
ATOM 750 O O . GLY A 1 88 ? 4.061 0.241 13.182 1.00 98.38 88 GLY A O 1
ATOM 751 N N . GLU A 1 89 ? 5.298 1.720 12.046 1.00 98.31 89 GLU A N 1
ATOM 752 C CA . GLU A 1 89 ? 5.379 2.708 13.132 1.00 98.31 89 GLU A CA 1
ATOM 753 C C . GLU A 1 89 ? 4.004 3.302 13.469 1.00 98.31 89 GLU A C 1
ATOM 755 O O . GLU A 1 89 ? 3.639 3.373 14.642 1.00 98.31 89 GLU A O 1
ATOM 760 N N . ILE A 1 90 ? 3.210 3.654 12.450 1.00 98.44 90 ILE A N 1
ATOM 761 C CA . ILE A 1 90 ? 1.831 4.133 12.634 1.00 98.44 90 ILE A CA 1
ATOM 762 C C . ILE A 1 90 ? 0.962 3.041 13.269 1.00 98.44 90 ILE A C 1
ATOM 764 O O . ILE A 1 90 ? 0.201 3.318 14.188 1.00 98.44 90 ILE A O 1
ATOM 768 N N . ALA A 1 91 ? 1.061 1.790 12.811 1.00 98.25 91 ALA A N 1
ATOM 769 C CA . ALA A 1 91 ? 0.311 0.687 13.411 1.00 98.25 91 ALA A CA 1
ATOM 770 C C . ALA A 1 91 ? 0.678 0.506 14.894 1.00 98.25 91 ALA A C 1
ATOM 772 O O . ALA A 1 91 ? -0.209 0.488 15.749 1.00 98.25 91 ALA A O 1
ATOM 773 N N . LYS A 1 92 ? 1.978 0.493 15.213 1.00 98.00 92 LYS A N 1
ATOM 774 C CA . LYS A 1 92 ? 2.481 0.352 16.587 1.00 98.00 92 LYS A CA 1
ATOM 775 C C . LYS A 1 92 ? 1.999 1.454 17.524 1.00 98.00 92 LYS A C 1
ATOM 777 O O . LYS A 1 92 ? 1.774 1.172 18.699 1.00 98.00 92 LYS A O 1
ATOM 782 N N . SER A 1 93 ? 1.813 2.688 17.045 1.00 98.12 93 SER A N 1
ATOM 783 C CA . SER A 1 93 ? 1.284 3.756 17.904 1.00 98.12 93 SER A CA 1
ATOM 784 C C . SER A 1 93 ? -0.143 3.457 18.369 1.00 98.12 93 SER A C 1
ATOM 786 O O . SER A 1 93 ? -0.463 3.697 19.526 1.00 98.12 93 SER A O 1
ATOM 788 N N . PHE A 1 94 ? -0.984 2.874 17.509 1.00 98.38 94 PHE A N 1
ATOM 789 C CA . PHE A 1 94 ? -2.332 2.446 17.897 1.00 98.38 94 PHE A CA 1
ATOM 790 C C . PHE A 1 94 ? -2.328 1.167 18.744 1.00 98.38 94 PHE A C 1
ATOM 792 O O . PHE A 1 94 ? -3.139 1.041 19.660 1.00 98.38 94 PHE A O 1
ATOM 799 N N . GLU A 1 95 ? -1.414 0.231 18.488 1.00 98.00 95 GLU A N 1
ATOM 800 C CA . GLU A 1 95 ? -1.248 -0.959 19.337 1.00 98.00 95 GLU A CA 1
ATOM 801 C C . GLU A 1 95 ? -0.825 -0.584 20.763 1.00 98.00 95 GLU A C 1
ATOM 803 O O . GLU A 1 95 ? -1.329 -1.163 21.724 1.00 98.00 95 GLU A O 1
ATOM 808 N N . ALA A 1 96 ? 0.029 0.434 20.921 1.00 98.19 96 ALA A N 1
ATOM 809 C CA . ALA A 1 96 ? 0.415 0.975 22.225 1.00 98.19 96 ALA A CA 1
ATOM 810 C C . ALA A 1 96 ? -0.770 1.593 22.997 1.00 98.19 96 ALA A C 1
ATOM 812 O O . ALA A 1 96 ? -0.747 1.634 24.225 1.00 98.19 96 ALA A O 1
ATOM 813 N N . GLU A 1 97 ? -1.830 2.015 22.299 1.00 97.62 97 GLU A N 1
ATOM 814 C CA . GLU A 1 97 ? -3.110 2.435 22.891 1.00 97.62 97 GLU A CA 1
ATOM 815 C C . GLU A 1 97 ? -4.036 1.245 23.232 1.00 97.62 97 GLU A C 1
ATOM 817 O O . GLU A 1 97 ? -5.181 1.443 23.640 1.00 97.62 97 GLU A O 1
ATOM 822 N N . GLY A 1 98 ? -3.576 0.002 23.048 1.00 97.94 98 GLY A N 1
ATOM 823 C CA . GLY A 1 98 ? -4.344 -1.217 23.310 1.00 97.94 98 GLY A CA 1
ATOM 824 C C . GLY A 1 98 ? -5.332 -1.594 22.201 1.00 97.94 98 GLY A C 1
ATOM 825 O O . GLY A 1 98 ? -6.290 -2.324 22.463 1.00 97.94 98 GLY A O 1
ATOM 826 N N . LYS A 1 99 ? -5.140 -1.092 20.974 1.00 98.31 99 LYS A N 1
ATOM 827 C CA . LYS A 1 99 ? -6.030 -1.364 19.833 1.00 98.31 99 LYS A CA 1
ATOM 828 C C . LYS A 1 99 ? -5.504 -2.491 18.950 1.00 98.31 99 LYS A C 1
ATOM 830 O O . LYS A 1 99 ? -4.303 -2.645 18.761 1.00 98.31 99 LYS A O 1
ATOM 835 N N . THR A 1 100 ? -6.417 -3.233 18.329 1.00 98.44 100 THR A N 1
ATOM 836 C CA . THR A 1 100 ? -6.087 -4.191 17.265 1.00 98.44 100 THR A CA 1
ATOM 837 C C . THR A 1 100 ? -6.064 -3.483 15.913 1.00 98.44 100 THR A C 1
ATOM 839 O O . THR A 1 100 ? -7.070 -2.904 15.499 1.00 98.44 100 THR A O 1
ATOM 842 N N . VAL A 1 101 ? -4.940 -3.537 15.198 1.00 98.50 101 VAL A N 1
ATOM 843 C CA . VAL A 1 101 ? -4.784 -2.860 13.903 1.00 98.50 101 VAL A CA 1
ATOM 844 C C . VAL A 1 101 ? -4.924 -3.855 12.753 1.00 98.50 101 VAL A C 1
ATOM 846 O O . VAL A 1 101 ? -4.175 -4.820 12.648 1.00 98.50 101 VAL A O 1
ATOM 849 N N . TYR A 1 102 ? -5.871 -3.591 11.857 1.00 98.50 102 TYR A N 1
ATOM 850 C CA . TYR A 1 102 ? -6.050 -4.307 10.601 1.00 98.50 102 TYR A CA 1
ATOM 851 C C . TYR A 1 102 ? -5.488 -3.472 9.457 1.00 98.50 102 TYR A C 1
ATOM 853 O O . TYR A 1 102 ? -5.815 -2.294 9.317 1.00 98.50 102 TYR A O 1
ATOM 861 N N . VAL A 1 103 ? -4.661 -4.092 8.619 1.00 98.56 103 VAL A N 1
ATOM 862 C CA . VAL A 1 103 ? -4.042 -3.454 7.456 1.00 98.56 103 VAL A CA 1
ATOM 863 C C . VAL A 1 103 ? -4.425 -4.237 6.210 1.00 98.56 103 VAL A C 1
ATOM 865 O O . VAL A 1 103 ? -4.068 -5.404 6.073 1.00 98.56 103 VAL A O 1
ATOM 868 N N . LEU A 1 104 ? -5.142 -3.590 5.293 1.00 98.25 104 LEU A N 1
ATOM 869 C CA . LEU A 1 104 ? -5.502 -4.158 3.999 1.00 98.25 104 LEU A CA 1
ATOM 870 C C . LEU A 1 104 ? -4.758 -3.415 2.889 1.00 98.25 104 LEU A C 1
ATOM 872 O O . LEU A 1 104 ? -5.016 -2.238 2.631 1.00 98.25 104 LEU A O 1
ATOM 876 N N . PHE A 1 105 ? -3.879 -4.130 2.191 1.00 98.38 105 PHE A N 1
ATOM 877 C CA . PHE A 1 105 ? -3.297 -3.676 0.932 1.00 98.38 105 PHE A CA 1
ATOM 878 C C . PHE A 1 105 ? -4.297 -3.903 -0.200 1.00 98.38 105 PHE A C 1
ATOM 880 O O . PHE A 1 105 ? -4.768 -5.016 -0.410 1.00 98.38 105 PHE A O 1
ATOM 887 N N . ASN A 1 106 ? -4.648 -2.835 -0.907 1.00 97.06 106 ASN A N 1
ATOM 888 C CA . ASN A 1 106 ? -5.610 -2.832 -2.008 1.00 97.06 106 ASN A CA 1
ATOM 889 C C . ASN A 1 106 ? -4.985 -2.287 -3.305 1.00 97.06 106 ASN A C 1
ATOM 891 O O . ASN A 1 106 ? -5.702 -1.901 -4.222 1.00 97.06 106 ASN A O 1
ATOM 895 N N . ASN A 1 107 ? -3.655 -2.200 -3.376 1.00 96.25 107 ASN A N 1
ATOM 896 C CA . ASN A 1 107 ? -2.897 -1.878 -4.583 1.00 96.25 107 ASN A CA 1
ATOM 897 C C . ASN A 1 107 ? -2.649 -3.128 -5.448 1.00 96.25 107 ASN A C 1
ATOM 899 O O . ASN A 1 107 ? -2.807 -4.257 -4.997 1.00 96.25 107 ASN A O 1
ATOM 903 N N . LEU A 1 108 ? -2.216 -2.947 -6.697 1.00 93.06 108 LEU A N 1
ATOM 904 C CA . LEU A 1 108 ? -1.980 -4.059 -7.627 1.00 93.06 108 LEU A CA 1
ATOM 905 C C . LEU A 1 108 ? -0.855 -5.011 -7.179 1.00 93.06 108 LEU A C 1
ATOM 907 O O . LEU A 1 108 ? -0.878 -6.174 -7.568 1.00 93.06 108 LEU A O 1
ATOM 911 N N . SER A 1 109 ? 0.089 -4.545 -6.353 1.00 91.94 109 SER A N 1
ATOM 912 C CA . SER A 1 109 ? 1.127 -5.379 -5.718 1.00 91.94 109 SER A CA 1
ATOM 913 C C . SER A 1 109 ? 0.753 -5.835 -4.300 1.00 91.94 109 SER A C 1
ATOM 915 O O . SER A 1 109 ? 1.638 -6.107 -3.492 1.00 91.94 109 SER A O 1
ATOM 917 N N . MET A 1 110 ? -0.539 -5.870 -3.946 1.00 95.00 110 MET A N 1
ATOM 918 C CA . MET A 1 110 ? -0.986 -6.126 -2.566 1.00 95.00 110 MET A CA 1
ATOM 919 C C . MET A 1 110 ? -0.436 -7.419 -1.959 1.00 95.00 110 MET A C 1
ATOM 921 O O . MET A 1 110 ? -0.165 -7.464 -0.762 1.00 95.00 110 MET A O 1
ATOM 925 N N . PHE A 1 111 ? -0.256 -8.463 -2.772 1.00 93.12 111 PHE A N 1
ATOM 926 C CA . PHE A 1 111 ? 0.283 -9.734 -2.303 1.00 93.12 111 PHE A CA 1
ATOM 927 C C . PHE A 1 111 ? 1.760 -9.595 -1.923 1.00 93.12 111 PHE A C 1
ATOM 929 O O . PHE A 1 111 ? 2.142 -9.965 -0.813 1.00 93.12 111 PHE A O 1
ATOM 936 N N . GLU A 1 112 ? 2.584 -9.020 -2.806 1.00 91.50 112 GLU A N 1
ATOM 937 C CA . GLU A 1 112 ? 4.007 -8.819 -2.520 1.00 91.50 112 GLU A CA 1
ATOM 938 C C . GLU A 1 112 ? 4.225 -7.830 -1.367 1.00 91.50 112 GLU A C 1
ATOM 940 O O . GLU A 1 112 ? 5.059 -8.078 -0.496 1.00 91.50 112 GLU A O 1
ATOM 945 N N . ASP A 1 113 ? 3.462 -6.735 -1.323 1.00 95.69 113 ASP A N 1
ATOM 946 C CA . ASP A 1 113 ? 3.577 -5.727 -0.264 1.00 95.69 113 ASP A CA 1
ATOM 947 C C . ASP A 1 113 ? 3.094 -6.264 1.090 1.00 95.69 113 ASP A C 1
ATOM 949 O O . ASP A 1 113 ? 3.754 -6.040 2.105 1.00 95.69 113 ASP A O 1
ATOM 953 N N . GLY A 1 114 ? 2.011 -7.048 1.109 1.00 96.56 114 GLY A N 1
ATOM 954 C CA . GLY A 1 114 ? 1.523 -7.717 2.314 1.00 96.56 114 GLY A CA 1
ATOM 955 C C . GLY A 1 114 ? 2.534 -8.713 2.886 1.00 96.56 114 GLY A C 1
ATOM 956 O O . GLY A 1 114 ? 2.815 -8.681 4.084 1.00 96.56 114 GLY A O 1
ATOM 957 N N . LEU A 1 115 ? 3.143 -9.552 2.038 1.00 95.06 115 LEU A N 1
ATOM 958 C CA . LEU A 1 115 ? 4.188 -10.491 2.467 1.00 95.06 115 LEU A CA 1
ATOM 959 C C . LEU A 1 115 ? 5.431 -9.769 2.999 1.00 95.06 115 LEU A C 1
ATOM 961 O O . LEU A 1 115 ? 5.934 -10.118 4.069 1.00 95.06 115 LEU A O 1
ATOM 965 N N . ARG A 1 116 ? 5.901 -8.737 2.285 1.00 95.31 116 ARG A N 1
ATOM 966 C CA . ARG A 1 116 ? 7.028 -7.894 2.719 1.00 95.31 116 ARG A CA 1
ATOM 967 C C . ARG A 1 116 ? 6.755 -7.251 4.071 1.00 95.31 116 ARG A C 1
ATOM 969 O O . ARG A 1 116 ? 7.634 -7.250 4.932 1.00 95.31 116 ARG A O 1
ATOM 976 N N . PHE A 1 117 ? 5.541 -6.744 4.271 1.00 97.75 117 PHE A N 1
ATOM 977 C CA . PHE A 1 117 ? 5.139 -6.120 5.522 1.00 97.75 117 PHE A CA 1
ATOM 978 C C . PHE A 1 117 ? 5.092 -7.126 6.677 1.00 97.75 117 PHE A C 1
ATOM 980 O O . PHE A 1 117 ? 5.698 -6.873 7.714 1.00 97.75 117 PHE A O 1
ATOM 987 N N . ILE A 1 118 ? 4.480 -8.302 6.489 1.00 96.75 118 ILE A N 1
ATOM 988 C CA . ILE A 1 118 ? 4.453 -9.373 7.503 1.00 96.75 118 ILE A CA 1
ATOM 989 C C . ILE A 1 118 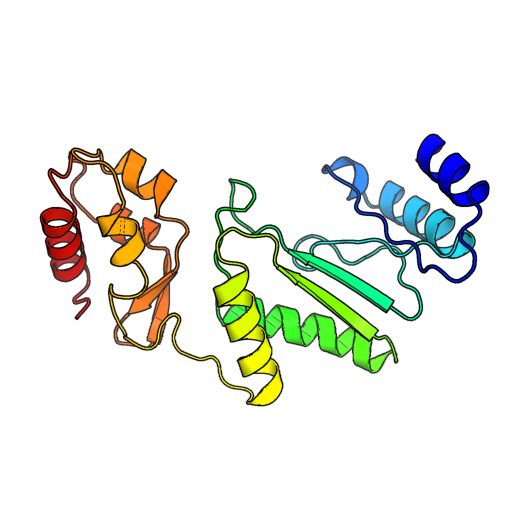? 5.872 -9.811 7.887 1.00 96.75 118 ILE A C 1
ATOM 991 O O . ILE A 1 118 ? 6.179 -9.968 9.070 1.00 96.75 118 ILE A O 1
ATOM 995 N N . GLN A 1 119 ? 6.758 -9.989 6.904 1.00 96.19 119 GLN A N 1
ATOM 996 C CA . GLN A 1 119 ? 8.144 -10.376 7.162 1.00 96.19 119 GLN A CA 1
ATOM 997 C C . GLN A 1 119 ? 8.924 -9.288 7.910 1.00 96.19 119 GLN A C 1
ATOM 999 O O . GLN A 1 119 ? 9.705 -9.596 8.814 1.00 96.19 119 GLN A O 1
ATOM 1004 N N . TYR A 1 120 ? 8.700 -8.018 7.575 1.00 97.44 120 TYR A N 1
ATOM 1005 C CA . TYR A 1 120 ? 9.288 -6.908 8.314 1.00 97.44 120 TYR A CA 1
ATOM 1006 C C . TYR A 1 120 ? 8.788 -6.856 9.761 1.00 97.44 120 TYR A C 1
ATOM 1008 O O . TYR A 1 120 ? 9.601 -6.721 10.674 1.00 97.44 120 TYR A O 1
ATOM 1016 N N . LEU A 1 121 ? 7.483 -7.019 9.989 1.00 96.62 121 LEU A N 1
ATOM 1017 C CA . LEU A 1 121 ? 6.913 -7.023 11.337 1.00 96.62 121 LEU A CA 1
ATOM 1018 C C . LEU A 1 121 ? 7.462 -8.170 12.200 1.00 96.62 121 LEU A C 1
ATOM 1020 O O . LEU A 1 121 ? 7.668 -7.973 13.395 1.00 96.62 121 LEU A O 1
ATOM 1024 N N . SER A 1 122 ? 7.736 -9.339 11.611 1.00 96.12 122 SER A N 1
ATOM 1025 C CA . SER A 1 122 ? 8.244 -10.506 12.346 1.00 96.12 122 SER A CA 1
ATOM 1026 C C . SER A 1 122 ? 9.760 -10.506 12.567 1.00 96.12 122 SER A C 1
ATOM 1028 O O . SER A 1 122 ? 10.221 -10.979 13.603 1.00 96.12 122 SER A O 1
ATOM 1030 N N . SER A 1 123 ? 10.546 -9.989 11.617 1.00 96.00 123 SER A N 1
ATOM 1031 C CA . SER A 1 123 ? 12.016 -10.107 11.634 1.00 96.00 123 SER A CA 1
ATOM 1032 C C . SER A 1 123 ? 12.769 -8.779 11.771 1.00 96.00 123 SER A C 1
ATOM 1034 O O . SER A 1 123 ? 13.990 -8.773 11.934 1.00 96.00 123 SER A O 1
ATOM 1036 N N . GLY A 1 124 ? 12.073 -7.646 11.650 1.00 95.31 124 GLY A N 1
ATOM 1037 C CA . GLY A 1 124 ? 12.672 -6.312 11.569 1.00 95.31 124 GLY A CA 1
ATOM 1038 C C . GLY A 1 124 ? 13.414 -6.032 10.257 1.00 95.31 124 GLY A C 1
ATOM 1039 O O . GLY A 1 124 ? 13.996 -4.957 10.105 1.00 95.31 124 GLY A O 1
ATOM 1040 N N . LYS A 1 125 ? 13.406 -6.972 9.302 1.00 93.88 12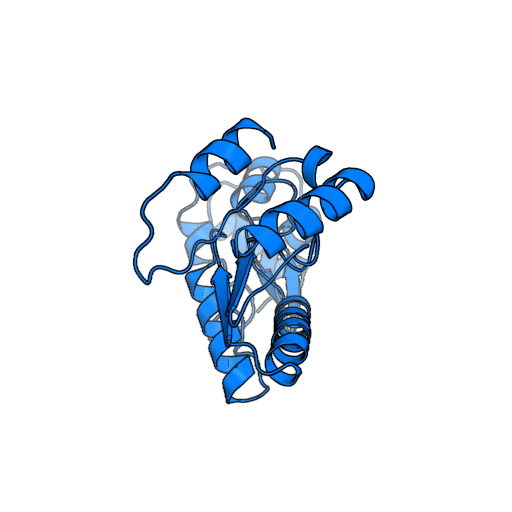5 LYS A N 1
ATOM 1041 C CA . LYS A 1 125 ? 14.107 -6.881 8.016 1.00 93.88 125 LYS A CA 1
ATOM 1042 C C . LYS A 1 125 ? 13.136 -7.101 6.862 1.00 93.88 125 LYS A C 1
ATOM 1044 O O . LYS A 1 125 ? 12.292 -7.992 6.913 1.00 93.88 125 LYS A O 1
ATOM 1049 N N . PHE A 1 126 ? 13.279 -6.308 5.806 1.00 91.75 126 PHE A N 1
ATOM 1050 C CA . PHE A 1 126 ? 12.543 -6.535 4.568 1.00 91.75 126 PHE A CA 1
ATOM 1051 C C . PHE A 1 126 ? 13.224 -7.625 3.738 1.00 91.75 126 PHE A C 1
ATOM 1053 O O . PHE A 1 126 ? 14.459 -7.671 3.689 1.00 91.75 126 PHE A O 1
ATOM 1060 N N . PRO A 1 127 ? 12.457 -8.508 3.077 1.00 87.75 127 PRO A N 1
ATOM 1061 C CA . PRO A 1 127 ? 13.014 -9.278 1.984 1.00 87.75 127 PRO A CA 1
ATOM 1062 C C . PRO A 1 127 ? 13.262 -8.342 0.799 1.00 87.75 127 PRO A C 1
ATOM 1064 O O . PRO A 1 127 ? 12.594 -7.315 0.645 1.00 87.75 127 PRO A O 1
ATOM 1067 N N . LYS A 1 128 ? 14.173 -8.746 -0.084 1.00 80.38 128 LYS A N 1
ATOM 1068 C CA . LYS A 1 128 ? 14.317 -8.100 -1.389 1.00 80.38 128 LYS A CA 1
ATOM 1069 C C . LYS A 1 128 ? 12.984 -8.137 -2.138 1.00 80.38 128 LYS A C 1
ATOM 1071 O O . LYS A 1 128 ? 12.225 -9.101 -1.999 1.00 80.38 128 LYS A O 1
ATOM 1076 N N . ILE A 1 129 ? 12.707 -7.108 -2.946 1.00 75.50 129 ILE A N 1
ATOM 1077 C CA . ILE A 1 129 ? 11.414 -6.939 -3.650 1.00 75.50 129 ILE A CA 1
ATOM 1078 C C . ILE A 1 129 ? 11.025 -8.186 -4.468 1.00 75.50 129 ILE A C 1
ATOM 1080 O O . ILE A 1 129 ? 9.842 -8.489 -4.604 1.00 75.50 129 ILE A O 1
ATOM 1084 N N . THR A 1 130 ? 12.014 -8.958 -4.918 1.00 60.47 130 THR A N 1
ATOM 1085 C CA . THR A 1 130 ? 11.908 -10.403 -5.163 1.00 60.47 130 THR A CA 1
ATOM 1086 C C . THR A 1 130 ? 13.219 -11.067 -4.744 1.00 60.47 130 THR A C 1
ATOM 1088 O O . THR A 1 130 ? 14.220 -10.373 -4.604 1.00 60.47 130 THR A O 1
ATOM 1091 N N . GLY A 1 131 ? 13.268 -12.395 -4.587 1.00 53.56 131 GLY A N 1
ATOM 1092 C CA . GLY A 1 131 ? 14.482 -13.141 -4.195 1.00 53.56 131 GLY A CA 1
ATOM 1093 C C . GLY A 1 131 ? 15.716 -12.989 -5.108 1.00 53.56 131 GLY A C 1
ATOM 1094 O O . GLY A 1 131 ? 16.727 -13.636 -4.859 1.00 53.56 131 GLY A O 1
ATOM 1095 N N . ALA A 1 132 ? 15.652 -12.141 -6.138 1.00 51.66 132 ALA A N 1
ATOM 1096 C CA . ALA A 1 132 ? 16.751 -11.759 -7.009 1.00 51.66 132 ALA A CA 1
ATOM 1097 C C . ALA A 1 132 ? 16.843 -10.224 -7.134 1.00 51.66 132 ALA A C 1
ATOM 1099 O O . ALA A 1 132 ? 15.821 -9.532 -7.166 1.00 51.66 132 ALA A O 1
ATOM 1100 N N . ALA A 1 133 ? 18.077 -9.715 -7.183 1.00 59.41 133 ALA A N 1
ATOM 1101 C CA . ALA A 1 133 ? 18.386 -8.306 -7.428 1.00 59.41 133 ALA A CA 1
ATOM 1102 C C . ALA A 1 133 ? 18.176 -7.933 -8.910 1.00 59.41 133 ALA A C 1
ATOM 1104 O O . ALA A 1 133 ? 18.002 -8.810 -9.761 1.00 59.41 133 ALA A O 1
ATOM 1105 N N . GLY A 1 134 ? 18.193 -6.634 -9.221 1.00 72.00 134 GLY A N 1
ATOM 1106 C CA . GLY A 1 134 ? 18.148 -6.152 -10.599 1.00 72.00 134 GLY A CA 1
ATOM 1107 C C . GLY A 1 134 ? 16.747 -6.220 -11.203 1.00 72.00 134 GLY A C 1
ATOM 1108 O O . GLY A 1 134 ? 15.752 -5.954 -10.534 1.00 72.00 134 GLY A O 1
ATOM 1109 N N . LEU A 1 135 ? 16.647 -6.542 -12.496 1.00 74.94 135 LEU A N 1
ATOM 1110 C CA . LEU A 1 135 ? 15.385 -6.449 -13.254 1.00 74.94 135 LEU A CA 1
ATOM 1111 C C . LEU A 1 135 ? 14.423 -7.632 -13.059 1.00 74.94 135 LEU A C 1
ATOM 1113 O O . LEU A 1 135 ? 13.289 -7.569 -13.536 1.00 74.94 135 LEU A O 1
ATOM 1117 N N . GLU A 1 136 ? 14.827 -8.695 -12.362 1.00 77.25 136 GLU A N 1
ATOM 1118 C CA . GLU A 1 136 ? 13.988 -9.878 -12.100 1.00 77.25 136 GLU A CA 1
ATOM 1119 C C . GLU A 1 136 ? 12.570 -9.575 -11.566 1.00 77.25 136 GLU A C 1
ATOM 1121 O O . GLU A 1 136 ? 11.612 -10.106 -12.141 1.00 77.25 136 GLU A O 1
ATOM 1126 N N . PRO A 1 137 ? 12.368 -8.657 -10.591 1.00 72.69 137 PRO A N 1
ATOM 1127 C CA . PRO A 1 137 ? 11.037 -8.326 -10.073 1.00 72.69 137 PRO A CA 1
ATOM 1128 C C . PRO A 1 137 ? 10.047 -7.831 -11.133 1.00 72.69 137 PRO A C 1
ATOM 1130 O O . PRO A 1 137 ? 8.827 -7.894 -10.947 1.00 72.69 137 PRO A O 1
ATOM 1133 N N . VAL A 1 138 ? 10.571 -7.283 -12.234 1.00 78.06 138 VAL A N 1
ATOM 1134 C CA . VAL A 1 138 ? 9.790 -6.672 -13.311 1.00 78.06 138 VAL A CA 1
ATOM 1135 C C . VAL A 1 138 ? 9.878 -7.449 -14.622 1.00 78.06 138 VAL A C 1
ATOM 1137 O O . VAL A 1 138 ? 9.071 -7.185 -15.514 1.00 78.06 138 VAL A O 1
ATOM 1140 N N . LYS A 1 139 ? 10.765 -8.452 -14.745 1.00 83.25 139 LYS A N 1
ATOM 1141 C CA . LYS A 1 139 ? 10.904 -9.277 -15.960 1.00 83.25 139 LYS A CA 1
ATOM 1142 C C . LYS A 1 139 ? 9.589 -9.925 -16.366 1.00 83.25 139 LYS A C 1
ATOM 1144 O O . LYS A 1 139 ? 9.224 -9.856 -17.534 1.00 83.25 139 LYS A O 1
ATOM 1149 N N . SER A 1 140 ? 8.845 -10.496 -15.419 1.00 77.75 140 SER A N 1
ATOM 1150 C CA . SER A 1 140 ? 7.564 -11.153 -15.716 1.00 77.75 140 SER A CA 1
ATOM 1151 C C . SER A 1 140 ? 6.506 -10.172 -16.244 1.00 77.75 140 SER A C 1
ATOM 1153 O O . SER A 1 140 ? 5.744 -10.503 -17.153 1.00 77.75 140 SER A O 1
ATOM 1155 N N . VAL A 1 141 ? 6.482 -8.944 -15.719 1.00 82.12 141 VAL A N 1
ATOM 1156 C CA . VAL A 1 141 ? 5.541 -7.890 -16.128 1.00 82.12 141 VAL A CA 1
ATOM 1157 C C . VAL A 1 141 ? 5.941 -7.302 -17.486 1.00 82.12 141 VAL A C 1
ATOM 1159 O O . VAL A 1 141 ? 5.091 -7.096 -18.358 1.00 82.12 141 VAL A O 1
ATOM 1162 N N . ILE A 1 142 ? 7.241 -7.081 -17.691 1.00 88.88 142 ILE A N 1
ATOM 1163 C CA . ILE A 1 142 ? 7.820 -6.648 -18.965 1.00 88.88 142 ILE A CA 1
ATOM 1164 C C . ILE A 1 142 ? 7.539 -7.700 -20.050 1.00 88.88 142 ILE A C 1
ATOM 1166 O O . ILE A 1 142 ? 6.999 -7.359 -21.098 1.00 88.88 142 ILE A O 1
ATOM 1170 N N . ALA A 1 143 ? 7.784 -8.984 -19.778 1.00 88.25 143 ALA A N 1
ATOM 1171 C CA . ALA A 1 143 ? 7.550 -10.082 -20.718 1.00 88.25 143 ALA A CA 1
ATOM 1172 C C . ALA A 1 143 ? 6.073 -10.238 -21.120 1.00 88.25 143 ALA A C 1
ATOM 1174 O O . ALA A 1 143 ? 5.775 -10.538 -22.272 1.00 88.25 143 ALA A O 1
ATOM 1175 N N . LYS A 1 144 ? 5.134 -9.983 -20.198 1.00 86.75 144 LYS A N 1
ATOM 1176 C CA . LYS A 1 144 ? 3.681 -10.014 -20.465 1.00 86.75 144 LYS A CA 1
ATOM 1177 C C . LYS A 1 144 ? 3.155 -8.743 -21.145 1.00 86.75 144 LYS A C 1
ATOM 1179 O O . LYS A 1 144 ? 1.948 -8.598 -21.362 1.00 86.75 144 LYS A O 1
ATOM 1184 N N . THR A 1 145 ? 4.016 -7.774 -21.449 1.00 90.00 145 THR A N 1
ATOM 1185 C CA . THR A 1 145 ? 3.602 -6.562 -22.156 1.00 90.00 145 THR A CA 1
ATOM 1186 C C . THR A 1 145 ? 3.440 -6.827 -23.649 1.00 90.00 145 THR A C 1
ATOM 1188 O O . THR A 1 145 ? 4.204 -7.569 -24.252 1.00 90.00 145 THR A O 1
ATOM 1191 N N . ARG A 1 146 ? 2.407 -6.231 -24.256 1.00 93.06 146 ARG A N 1
ATOM 1192 C CA . ARG A 1 146 ? 2.187 -6.315 -25.699 1.00 93.06 146 ARG A CA 1
ATOM 1193 C C . ARG A 1 146 ? 3.152 -5.367 -26.397 1.00 93.06 146 ARG A C 1
ATOM 1195 O O . ARG A 1 146 ? 3.171 -4.184 -26.069 1.00 93.06 146 ARG A O 1
ATOM 1202 N N . TYR A 1 147 ? 3.888 -5.893 -27.366 1.00 95.06 147 TYR A N 1
ATOM 1203 C CA . TYR A 1 147 ? 4.827 -5.152 -28.198 1.00 95.06 147 TYR A CA 1
ATOM 1204 C C . TYR A 1 147 ? 4.377 -5.154 -29.672 1.00 95.06 147 TYR A C 1
ATOM 1206 O O . TYR A 1 147 ? 3.575 -6.015 -30.047 1.00 95.06 147 TYR A O 1
ATOM 1214 N N . PRO A 1 148 ? 4.866 -4.221 -30.511 1.00 96.94 148 PRO A N 1
ATOM 1215 C CA . PRO A 1 148 ? 5.752 -3.098 -30.178 1.00 96.94 148 PRO A CA 1
ATOM 1216 C C . PRO A 1 148 ? 5.076 -2.063 -29.259 1.00 96.94 148 PRO A C 1
ATOM 1218 O O . PRO A 1 148 ? 3.870 -1.845 -29.352 1.00 96.94 148 PRO A O 1
ATOM 1221 N N . ALA A 1 149 ? 5.841 -1.445 -28.353 1.00 97.00 149 ALA A N 1
ATOM 1222 C CA . ALA A 1 149 ? 5.312 -0.529 -27.336 1.00 97.00 149 ALA A CA 1
ATOM 1223 C C . ALA A 1 149 ? 6.138 0.767 -27.235 1.00 97.00 149 ALA A C 1
ATOM 1225 O O . ALA A 1 149 ? 7.362 0.696 -27.077 1.00 97.00 149 ALA A O 1
ATOM 1226 N N . PRO A 1 150 ? 5.511 1.958 -27.295 1.00 97.12 150 PRO A N 1
ATOM 1227 C CA . PRO A 1 150 ? 6.212 3.219 -27.076 1.00 97.12 150 PRO A CA 1
ATOM 1228 C C . PRO A 1 150 ? 6.642 3.369 -25.610 1.00 97.12 150 PRO A C 1
ATOM 1230 O O . PRO A 1 150 ? 5.928 2.944 -24.696 1.00 97.12 150 PRO A O 1
ATOM 1233 N N . LYS A 1 151 ? 7.780 4.037 -25.369 1.00 96.19 151 LYS A N 1
ATOM 1234 C CA . LYS A 1 151 ? 8.315 4.305 -24.017 1.00 96.19 151 LYS A CA 1
ATOM 1235 C C . LYS A 1 151 ? 7.274 4.889 -23.055 1.00 96.19 151 LYS A C 1
ATOM 1237 O O . LYS A 1 151 ? 7.184 4.462 -21.909 1.00 96.19 151 LYS A O 1
ATOM 1242 N N . SER A 1 152 ? 6.452 5.825 -23.527 1.00 95.44 152 SER A N 1
ATOM 1243 C CA . SER A 1 152 ? 5.382 6.448 -22.735 1.00 95.44 152 SER A CA 1
ATOM 1244 C C . SER A 1 152 ? 4.334 5.441 -22.243 1.00 95.44 152 SER A C 1
ATOM 1246 O O . SER A 1 152 ? 3.900 5.514 -21.094 1.00 95.44 152 SER A O 1
ATOM 1248 N N . MET A 1 153 ? 3.965 4.461 -23.074 1.00 94.69 153 MET A N 1
ATOM 1249 C CA . MET A 1 153 ? 3.045 3.386 -22.693 1.00 94.69 153 MET A CA 1
ATOM 1250 C C . MET A 1 153 ? 3.683 2.441 -21.672 1.00 94.69 153 MET A C 1
ATOM 1252 O O . MET A 1 153 ? 3.010 2.024 -20.731 1.00 94.69 153 MET A O 1
ATOM 1256 N N . LEU A 1 154 ? 4.974 2.128 -21.825 1.00 94.38 154 LEU A N 1
ATOM 1257 C CA . LEU A 1 154 ? 5.718 1.310 -20.863 1.00 94.38 154 LEU A CA 1
ATOM 1258 C C . LEU A 1 154 ? 5.778 1.991 -19.489 1.00 94.38 154 LEU A C 1
ATOM 1260 O O . LEU A 1 154 ? 5.444 1.362 -18.487 1.00 94.38 154 LEU A O 1
ATOM 1264 N N . ILE A 1 155 ? 6.089 3.291 -19.439 1.00 93.81 155 ILE A N 1
ATOM 1265 C CA . ILE A 1 155 ? 6.080 4.076 -18.192 1.00 93.81 155 ILE A CA 1
ATOM 1266 C C . ILE A 1 155 ? 4.705 4.013 -17.523 1.00 93.81 155 ILE A C 1
ATOM 1268 O O . ILE A 1 155 ? 4.622 3.706 -16.337 1.00 93.81 155 ILE A O 1
ATOM 1272 N N . LYS A 1 156 ? 3.621 4.230 -18.279 1.00 91.38 156 LYS A N 1
ATOM 1273 C CA . LYS A 1 156 ? 2.260 4.163 -17.728 1.00 91.38 156 LYS A CA 1
ATOM 1274 C C . LYS A 1 156 ? 1.919 2.765 -17.198 1.00 91.38 156 LYS A C 1
ATOM 127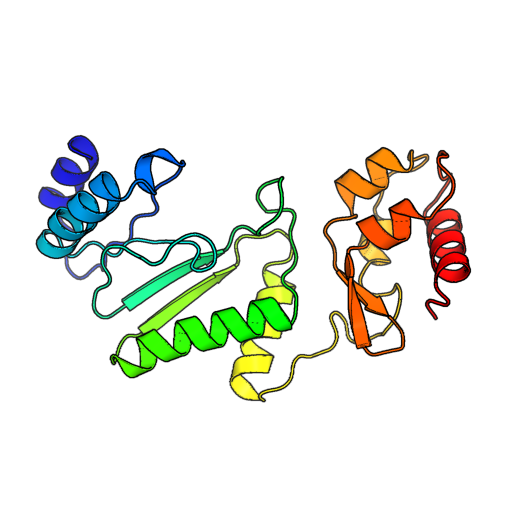6 O O . LYS A 1 156 ? 1.334 2.634 -16.131 1.00 91.38 156 LYS A O 1
ATOM 1281 N N . LYS A 1 157 ? 2.281 1.713 -17.938 1.00 89.75 157 LYS A N 1
ATOM 1282 C CA . LYS A 1 157 ? 1.858 0.341 -17.632 1.00 89.75 157 LYS A CA 1
ATOM 1283 C C . LYS A 1 157 ? 2.655 -0.306 -16.502 1.00 89.75 157 LYS A C 1
ATOM 1285 O O . LYS A 1 157 ? 2.067 -1.030 -15.702 1.00 89.75 157 LYS A O 1
ATOM 1290 N N . VAL A 1 158 ? 3.971 -0.095 -16.465 1.00 90.75 158 VAL A N 1
ATOM 1291 C CA . VAL A 1 158 ? 4.878 -0.817 -15.554 1.00 90.75 158 VAL A CA 1
ATOM 1292 C C . VAL A 1 158 ? 5.747 0.097 -14.696 1.00 90.75 158 VAL A C 1
ATOM 1294 O O . VAL A 1 158 ? 6.359 -0.373 -13.743 1.00 90.75 158 VAL A O 1
ATOM 1297 N N . GLY A 1 159 ? 5.786 1.400 -14.984 1.00 93.12 159 GLY A N 1
ATOM 1298 C CA . GLY A 1 159 ? 6.689 2.339 -14.315 1.00 93.12 159 GLY A CA 1
ATOM 1299 C C . GLY A 1 159 ? 6.441 2.516 -12.814 1.00 93.12 159 GLY A C 1
ATOM 1300 O O . GLY A 1 159 ? 7.336 2.943 -12.092 1.00 93.12 159 GLY A O 1
ATOM 1301 N N . TRP A 1 160 ? 5.253 2.159 -12.332 1.00 93.12 160 TRP A N 1
ATOM 1302 C CA . TRP A 1 160 ? 4.884 2.205 -10.918 1.00 93.12 160 TRP A CA 1
ATOM 1303 C C . TRP A 1 160 ? 5.515 1.081 -10.076 1.00 93.12 160 TRP A C 1
ATOM 1305 O O . TRP A 1 160 ? 5.535 1.191 -8.850 1.00 93.12 160 TRP A O 1
ATOM 1315 N N . ARG A 1 161 ? 6.040 0.011 -10.693 1.00 92.00 161 ARG A N 1
ATOM 1316 C CA . ARG A 1 161 ? 6.733 -1.079 -9.982 1.00 92.00 161 ARG A CA 1
ATOM 1317 C C . ARG A 1 161 ? 8.094 -0.615 -9.466 1.00 92.00 161 ARG A C 1
ATOM 1319 O O . ARG A 1 161 ? 8.741 0.233 -10.083 1.00 92.00 161 ARG A O 1
ATOM 1326 N N . LEU A 1 162 ? 8.518 -1.181 -8.341 1.00 91.12 162 LEU A N 1
ATOM 1327 C CA . LEU A 1 162 ? 9.853 -0.978 -7.792 1.00 91.12 162 LEU A CA 1
ATOM 1328 C C . LEU A 1 162 ? 10.844 -1.984 -8.373 1.00 91.12 162 LEU A C 1
ATOM 1330 O O . LEU A 1 162 ? 10.500 -3.129 -8.677 1.00 91.12 162 LEU A O 1
ATOM 1334 N N . VAL A 1 163 ? 12.084 -1.530 -8.483 1.00 87.75 163 VAL A N 1
ATOM 1335 C CA . VAL A 1 163 ? 13.266 -2.320 -8.813 1.00 87.75 163 VAL A CA 1
ATOM 1336 C C . VAL A 1 163 ? 14.300 -2.047 -7.727 1.00 87.75 163 VAL A C 1
ATOM 1338 O O . VAL A 1 163 ? 14.450 -0.904 -7.293 1.00 87.75 163 VAL A O 1
ATOM 1341 N N . GLU A 1 164 ? 14.989 -3.089 -7.277 1.00 84.44 164 GLU A N 1
ATOM 1342 C CA . GLU A 1 164 ? 16.130 -2.960 -6.372 1.00 84.44 164 GLU A CA 1
ATOM 1343 C C . GLU A 1 164 ? 17.410 -3.004 -7.206 1.00 84.44 164 GLU A C 1
ATOM 1345 O O . GLU A 1 164 ? 17.613 -3.938 -7.987 1.00 84.44 164 GLU A O 1
ATOM 1350 N N . ILE A 1 165 ? 18.242 -1.977 -7.075 1.00 79.81 165 ILE A N 1
ATOM 1351 C CA . ILE A 1 165 ? 19.513 -1.874 -7.801 1.00 79.81 165 ILE A CA 1
ATOM 1352 C C . ILE A 1 165 ? 20.670 -2.353 -6.902 1.00 79.81 165 ILE A C 1
ATOM 1354 O O . ILE A 1 165 ? 20.455 -2.652 -5.730 1.00 79.81 165 ILE A O 1
ATOM 1358 N N . GLU A 1 166 ? 21.888 -2.465 -7.439 1.00 71.50 166 GLU A N 1
ATOM 1359 C CA . GLU A 1 166 ? 23.026 -3.146 -6.785 1.00 71.50 166 GLU A CA 1
ATOM 1360 C C . GLU A 1 166 ? 23.349 -2.675 -5.354 1.00 71.50 166 GLU A C 1
ATOM 1362 O O . GLU A 1 166 ? 23.742 -3.483 -4.515 1.00 71.50 166 GLU A O 1
ATOM 1367 N N . ASP A 1 167 ? 23.145 -1.394 -5.045 1.00 72.88 167 ASP A N 1
ATOM 1368 C CA . ASP A 1 167 ? 23.399 -0.817 -3.718 1.00 72.88 167 ASP A CA 1
ATOM 1369 C C . ASP A 1 167 ? 22.255 -1.045 -2.707 1.00 72.88 167 ASP A C 1
ATOM 1371 O O . ASP A 1 167 ? 22.277 -0.495 -1.605 1.00 72.88 167 ASP A O 1
ATOM 1375 N N . GLY A 1 168 ? 21.245 -1.842 -3.070 1.00 77.06 168 GLY A N 1
ATOM 1376 C CA . GLY A 1 168 ? 20.053 -2.107 -2.261 1.00 77.06 168 GLY A CA 1
ATOM 1377 C C . GLY A 1 168 ? 19.012 -0.987 -2.314 1.00 77.06 168 GLY A C 1
ATOM 1378 O O . GLY A 1 168 ? 17.993 -1.057 -1.623 1.00 77.06 168 GLY A O 1
ATOM 1379 N N . ARG A 1 169 ? 19.230 0.054 -3.125 1.00 85.31 169 ARG A N 1
ATOM 1380 C CA . ARG A 1 169 ? 18.279 1.154 -3.267 1.00 85.31 169 ARG A CA 1
ATOM 1381 C C . ARG A 1 169 ? 17.079 0.728 -4.101 1.00 85.31 169 ARG A C 1
ATOM 1383 O O . ARG A 1 169 ? 17.205 0.125 -5.168 1.00 85.31 169 ARG A O 1
ATOM 1390 N N . GLN A 1 170 ? 15.902 1.114 -3.625 1.00 90.50 170 GLN A N 1
ATOM 1391 C CA . GLN A 1 170 ? 14.645 0.911 -4.329 1.00 90.50 170 GLN A CA 1
ATOM 1392 C C . GLN A 1 170 ? 14.352 2.122 -5.211 1.00 90.50 170 GLN A C 1
ATOM 1394 O O . GLN A 1 170 ? 14.311 3.252 -4.728 1.00 90.50 170 GLN A O 1
ATOM 1399 N N . VAL A 1 171 ? 14.135 1.883 -6.500 1.00 90.19 171 VAL A N 1
ATOM 1400 C CA . VAL A 1 171 ? 13.800 2.921 -7.485 1.00 90.19 171 VAL A CA 1
ATOM 1401 C C . VAL A 1 171 ? 12.546 2.529 -8.251 1.00 90.19 171 VAL A C 1
ATOM 1403 O O . VAL A 1 171 ? 12.281 1.341 -8.468 1.00 90.19 171 VAL A O 1
ATOM 1406 N N . ARG A 1 172 ? 11.750 3.509 -8.688 1.00 91.75 172 ARG A N 1
ATOM 1407 C CA . ARG A 1 172 ? 10.614 3.225 -9.574 1.00 91.75 172 ARG A CA 1
ATOM 1408 C C . ARG A 1 172 ? 11.131 2.887 -10.966 1.00 91.75 172 ARG A C 1
ATOM 1410 O O . ARG A 1 172 ? 11.994 3.577 -11.505 1.00 91.75 172 ARG A O 1
ATOM 1417 N N . LEU A 1 173 ? 10.531 1.891 -11.616 1.00 91.69 173 LEU A N 1
ATOM 1418 C CA . LEU A 1 173 ? 10.869 1.555 -13.001 1.00 91.69 173 LEU A CA 1
ATOM 1419 C C . LEU A 1 173 ? 10.641 2.748 -13.950 1.00 91.69 173 LEU A C 1
ATOM 1421 O O . LEU A 1 173 ? 11.345 2.880 -14.945 1.00 91.69 173 LEU A O 1
ATOM 1425 N N . ALA A 1 174 ? 9.706 3.652 -13.633 1.00 93.12 174 ALA A N 1
ATOM 1426 C CA . ALA A 1 174 ? 9.499 4.894 -14.378 1.00 93.12 174 ALA A CA 1
ATOM 1427 C C . ALA A 1 174 ? 10.755 5.779 -14.436 1.00 93.12 174 ALA A C 1
ATOM 1429 O O . ALA A 1 174 ? 11.001 6.386 -15.475 1.00 93.12 174 ALA A O 1
ATOM 1430 N N . GLU A 1 175 ? 11.548 5.833 -13.361 1.00 92.06 175 GLU A N 1
ATOM 1431 C CA . GLU A 1 175 ? 12.792 6.614 -13.309 1.00 92.06 175 GLU A CA 1
ATOM 1432 C C . GLU A 1 175 ? 13.839 6.019 -14.254 1.00 92.06 175 GLU A C 1
ATOM 1434 O O . GLU A 1 175 ? 14.439 6.736 -15.048 1.00 92.06 175 GLU A O 1
ATOM 1439 N N . LEU A 1 176 ? 13.976 4.691 -14.253 1.00 90.31 176 LEU A N 1
ATOM 1440 C CA . LEU A 1 176 ? 14.876 3.975 -15.162 1.00 90.31 176 LEU A CA 1
ATOM 1441 C C . LEU A 1 176 ? 14.442 4.132 -16.627 1.00 90.31 176 LEU A C 1
ATOM 1443 O O . LEU A 1 176 ? 15.257 4.365 -17.514 1.00 90.31 176 LEU A O 1
ATOM 1447 N N . LEU A 1 177 ? 13.136 4.037 -16.892 1.00 92.62 177 LEU A N 1
ATOM 1448 C CA . LEU A 1 177 ? 12.570 4.225 -18.227 1.00 92.62 177 LEU A CA 1
ATOM 1449 C C . LEU A 1 177 ? 12.704 5.672 -18.719 1.00 92.62 177 LEU A C 1
ATOM 1451 O O . LEU A 1 177 ? 12.791 5.893 -19.928 1.00 92.62 177 LEU A O 1
ATOM 1455 N N . ALA A 1 178 ? 12.704 6.666 -17.829 1.00 92.25 178 ALA A N 1
ATOM 1456 C CA . ALA A 1 178 ? 12.829 8.069 -18.214 1.00 92.25 178 ALA A CA 1
ATOM 1457 C C . ALA A 1 178 ? 14.163 8.342 -18.926 1.00 92.25 178 ALA A C 1
ATOM 1459 O O . ALA A 1 178 ? 14.165 9.052 -19.934 1.00 92.25 178 ALA A O 1
ATOM 1460 N N . GLU A 1 179 ? 15.239 7.696 -18.474 1.00 91.00 179 GLU A N 1
ATOM 1461 C CA . GLU A 1 179 ? 16.603 7.840 -18.999 1.00 91.00 179 GLU A CA 1
ATOM 1462 C C . GLU A 1 179 ? 16.817 7.173 -20.367 1.00 91.00 179 GLU A C 1
ATOM 1464 O O . GLU A 1 179 ? 17.758 7.508 -21.085 1.00 91.00 179 GLU A O 1
ATOM 1469 N N . LEU A 1 180 ? 15.940 6.249 -20.773 1.00 93.12 180 LEU A N 1
ATOM 1470 C CA . LEU A 1 180 ? 16.089 5.564 -22.054 1.00 93.12 180 LEU A CA 1
ATOM 1471 C C . LEU A 1 180 ? 15.664 6.438 -23.253 1.00 93.12 180 LEU A C 1
ATOM 1473 O O . LEU A 1 180 ? 14.815 7.325 -23.107 1.00 93.12 180 LEU A O 1
ATOM 1477 N N . PRO A 1 181 ? 16.150 6.159 -24.480 1.00 93.56 181 PRO A N 1
ATOM 1478 C CA . PRO A 1 181 ? 15.725 6.882 -25.678 1.00 93.56 181 PRO A CA 1
ATOM 1479 C C . PRO A 1 181 ? 14.207 6.850 -25.880 1.00 93.56 181 PRO A C 1
ATOM 1481 O O . PRO A 1 181 ? 13.568 5.806 -25.745 1.00 93.56 181 PRO A O 1
ATOM 1484 N N . SER A 1 182 ? 13.614 7.991 -26.241 1.00 95.62 182 SER A N 1
ATOM 1485 C CA . SER A 1 182 ? 12.183 8.071 -26.554 1.00 95.62 182 SER A CA 1
ATOM 1486 C C . SER A 1 182 ? 11.885 7.398 -27.897 1.00 95.62 182 SER A C 1
ATOM 1488 O O . SER A 1 182 ? 11.912 8.036 -28.947 1.00 95.62 182 SER A O 1
ATOM 1490 N N . LYS A 1 183 ? 11.642 6.085 -27.864 1.00 96.19 183 LYS A N 1
ATOM 1491 C CA . LYS A 1 183 ? 11.334 5.259 -29.038 1.00 96.19 183 LYS A CA 1
ATOM 1492 C C . LYS A 1 183 ? 10.276 4.198 -28.734 1.00 96.19 183 LYS A C 1
ATOM 1494 O O . LYS A 1 183 ? 9.836 4.022 -27.594 1.00 96.19 183 LYS A O 1
ATOM 1499 N N . THR A 1 184 ? 9.891 3.477 -29.779 1.00 97.44 184 THR A N 1
ATOM 1500 C CA . THR A 1 184 ? 9.101 2.250 -29.683 1.00 97.44 184 THR A CA 1
ATOM 1501 C C . THR A 1 184 ? 10.036 1.058 -29.534 1.00 97.44 184 THR A C 1
ATOM 1503 O O . THR A 1 184 ? 10.911 0.850 -30.370 1.00 97.44 184 THR A O 1
ATOM 1506 N N . TYR A 1 185 ? 9.837 0.280 -28.474 1.00 97.00 185 TYR A N 1
ATOM 1507 C CA . TYR A 1 185 ? 10.553 -0.968 -28.228 1.00 97.00 185 TYR A CA 1
ATOM 1508 C C . TYR A 1 185 ? 9.828 -2.107 -28.935 1.00 97.00 185 TYR A C 1
ATOM 1510 O O . TYR A 1 185 ? 8.598 -2.193 -28.882 1.00 97.00 185 TYR A O 1
ATOM 1518 N N . LYS A 1 186 ? 10.579 -2.974 -29.610 1.00 97.25 186 LYS A N 1
ATOM 1519 C CA . LYS A 1 186 ? 10.053 -4.056 -30.450 1.00 97.25 186 LYS A CA 1
ATOM 1520 C C . LYS A 1 186 ? 9.633 -5.275 -29.644 1.00 97.25 186 LYS A C 1
ATOM 1522 O O . LYS A 1 186 ? 8.746 -6.000 -30.080 1.00 97.25 186 LYS A O 1
ATOM 1527 N N . ASN A 1 187 ? 10.274 -5.514 -28.504 1.00 95.81 187 ASN A N 1
ATOM 1528 C CA . ASN A 1 187 ? 10.013 -6.653 -27.630 1.00 95.81 187 ASN A CA 1
ATOM 1529 C C . ASN A 1 187 ? 10.569 -6.406 -26.212 1.00 95.81 187 ASN A C 1
ATOM 1531 O O . ASN A 1 187 ? 11.201 -5.381 -25.936 1.00 95.81 187 ASN A O 1
ATOM 1535 N N . ALA A 1 188 ? 10.312 -7.357 -25.312 1.00 93.44 188 ALA A N 1
ATOM 1536 C CA . ALA A 1 188 ? 10.787 -7.335 -23.931 1.00 93.44 188 ALA A CA 1
ATOM 1537 C C . ALA A 1 188 ? 12.320 -7.364 -23.822 1.00 93.44 188 ALA A C 1
ATOM 1539 O O . ALA A 1 188 ? 12.881 -6.670 -22.979 1.00 93.44 188 ALA A O 1
ATOM 1540 N N . GLU A 1 189 ? 12.994 -8.131 -24.679 1.00 93.56 189 GLU A N 1
ATOM 1541 C CA . GLU A 1 189 ? 14.451 -8.290 -24.659 1.00 93.56 189 GLU A CA 1
ATOM 1542 C C . GLU A 1 189 ? 15.174 -6.975 -24.979 1.00 93.56 189 GLU A C 1
ATOM 1544 O O . GLU A 1 189 ? 16.070 -6.567 -24.243 1.00 93.56 189 GLU A O 1
ATOM 1549 N N . GLU A 1 190 ? 14.724 -6.248 -26.006 1.00 94.94 190 GLU A N 1
ATOM 1550 C CA . GLU A 1 190 ? 15.253 -4.925 -26.347 1.00 94.94 190 GLU A CA 1
ATOM 1551 C C . GLU A 1 190 ? 15.119 -3.949 -25.169 1.00 94.94 190 GLU A C 1
ATOM 1553 O O . GLU A 1 190 ? 16.038 -3.175 -24.891 1.00 94.94 190 GLU A O 1
ATOM 1558 N N . LEU A 1 191 ? 13.983 -3.984 -24.463 1.00 93.06 191 LEU A N 1
ATOM 1559 C CA . LEU A 1 191 ? 13.753 -3.127 -23.303 1.00 93.06 191 LEU A CA 1
ATOM 1560 C C . LEU A 1 191 ? 14.658 -3.503 -22.125 1.00 93.06 191 LEU A C 1
ATOM 1562 O O . LEU A 1 191 ? 15.255 -2.617 -21.516 1.00 93.06 191 LEU A O 1
ATOM 1566 N N . LEU A 1 192 ? 14.768 -4.796 -21.812 1.00 90.62 192 LEU A N 1
ATOM 1567 C CA . LEU A 1 192 ? 15.625 -5.286 -20.734 1.00 90.62 192 LEU A CA 1
ATOM 1568 C C . LEU A 1 192 ? 17.090 -4.931 -20.999 1.00 90.62 192 LEU A C 1
ATOM 1570 O O . LEU A 1 192 ? 17.737 -4.373 -20.119 1.00 90.62 192 LEU A O 1
ATOM 1574 N N . ASN A 1 193 ? 17.586 -5.150 -22.218 1.00 90.44 193 ASN A N 1
ATOM 1575 C CA . ASN A 1 193 ? 18.955 -4.789 -22.598 1.00 90.44 193 ASN A CA 1
ATOM 1576 C C . ASN A 1 193 ? 19.202 -3.278 -22.471 1.00 90.44 193 ASN A C 1
ATOM 1578 O O . ASN A 1 193 ? 20.242 -2.858 -21.966 1.00 90.44 193 ASN A O 1
ATOM 1582 N N . ALA A 1 194 ? 18.231 -2.446 -22.864 1.00 91.25 194 ALA A N 1
ATOM 1583 C CA . ALA A 1 194 ? 18.333 -0.999 -22.693 1.00 91.25 194 ALA A CA 1
ATOM 1584 C C . ALA A 1 194 ? 18.390 -0.583 -21.210 1.00 91.25 194 ALA A C 1
ATOM 1586 O O . ALA A 1 194 ? 19.204 0.267 -20.853 1.00 91.25 194 ALA A O 1
ATOM 1587 N N . LEU A 1 195 ? 17.569 -1.195 -20.349 1.00 88.81 195 LEU A N 1
ATOM 1588 C CA . LEU A 1 195 ? 17.562 -0.933 -18.904 1.00 88.81 195 LEU A CA 1
ATOM 1589 C C . LEU A 1 195 ? 18.876 -1.356 -18.229 1.00 88.81 195 LEU A C 1
ATOM 1591 O O . LEU A 1 195 ? 19.410 -0.596 -17.422 1.00 88.81 195 LEU A O 1
ATOM 1595 N N . LYS A 1 196 ? 19.420 -2.526 -18.589 1.00 85.56 196 LYS A N 1
ATOM 1596 C CA . LYS A 1 196 ? 20.710 -3.012 -18.071 1.00 85.56 196 LYS A CA 1
ATOM 1597 C C . LYS A 1 196 ? 21.850 -2.046 -18.391 1.00 85.56 196 LYS A C 1
ATOM 1599 O O . LYS A 1 196 ? 22.605 -1.661 -17.500 1.00 85.56 196 LYS A O 1
ATOM 1604 N N . ASN A 1 197 ? 21.911 -1.587 -19.642 1.00 81.81 197 ASN A N 1
ATOM 1605 C CA . ASN A 1 197 ? 22.952 -0.671 -20.108 1.00 81.81 197 ASN A CA 1
ATOM 1606 C C . ASN A 1 197 ? 22.879 0.718 -19.453 1.00 81.81 197 ASN A C 1
ATOM 1608 O O . ASN A 1 197 ? 23.914 1.355 -19.278 1.00 81.81 197 ASN A O 1
ATOM 1612 N N . ALA A 1 198 ? 21.683 1.198 -19.097 1.00 76.06 198 ALA A N 1
ATOM 1613 C CA . ALA A 1 198 ? 21.507 2.545 -18.552 1.00 76.06 198 ALA A CA 1
ATOM 1614 C C . ALA A 1 198 ? 22.018 2.694 -17.110 1.00 76.06 198 ALA A C 1
ATOM 1616 O O . ALA A 1 198 ? 22.529 3.752 -16.750 1.00 76.06 198 ALA A O 1
ATOM 1617 N N . LYS A 1 199 ? 21.882 1.654 -16.276 1.00 67.38 199 LYS A N 1
ATOM 1618 C CA . LYS A 1 199 ? 22.087 1.768 -14.819 1.00 67.38 199 LYS A CA 1
ATOM 1619 C C . LYS A 1 199 ? 23.021 0.730 -14.208 1.00 67.38 199 LYS A C 1
ATOM 1621 O O . LYS A 1 199 ? 23.128 0.722 -12.989 1.00 67.38 199 LYS A O 1
ATOM 1626 N N . LYS A 1 200 ? 23.696 -0.097 -15.023 1.00 57.81 200 LYS A N 1
ATOM 1627 C CA . LYS A 1 200 ? 24.439 -1.279 -14.543 1.00 57.81 200 LYS A CA 1
ATOM 1628 C C . LYS A 1 200 ? 23.550 -2.095 -13.603 1.00 57.81 200 LYS A C 1
ATOM 1630 O O . LYS A 1 200 ? 23.812 -2.244 -12.422 1.00 57.81 200 LYS A O 1
ATOM 1635 N N . LEU A 1 201 ? 22.384 -2.470 -14.118 1.00 63.91 201 LEU A N 1
ATOM 1636 C CA . LEU A 1 201 ? 21.499 -3.389 -13.418 1.00 63.91 201 LEU A CA 1
ATOM 1637 C C . LEU A 1 201 ? 21.914 -4.785 -13.871 1.00 63.91 201 LEU A C 1
ATOM 1639 O O . LEU A 1 201 ? 21.649 -5.123 -15.028 1.00 63.91 201 LEU A O 1
ATOM 1643 N N . ASP A 1 202 ? 22.583 -5.548 -13.008 1.00 55.25 202 ASP A N 1
ATOM 1644 C CA . ASP A 1 202 ? 22.876 -6.965 -13.267 1.00 55.25 202 ASP A CA 1
ATOM 1645 C C . ASP A 1 202 ? 21.589 -7.786 -13.519 1.00 55.25 202 ASP A C 1
ATOM 1647 O O . ASP A 1 202 ? 20.571 -7.601 -12.805 1.00 55.25 202 ASP A O 1
#

Radius of gyration: 20.8 Å; chains: 1; bounding box: 56×34×54 Å